Protein AF-A0AAD3B2G1-F1 (afdb_monomer)

Solvent-accessible surface area (backbone atoms only — not comparable to full-atom values): 12736 Å² total; per-residue (Å²): 131,88,80,56,64,64,29,34,49,41,49,63,70,27,61,87,63,62,48,67,81,74,79,68,80,91,75,66,93,63,94,72,82,88,79,72,100,64,92,68,72,66,76,80,44,75,48,76,91,76,75,77,80,65,98,52,90,84,76,70,77,97,60,83,79,78,81,65,86,36,50,49,64,56,32,49,61,75,43,56,94,46,94,77,82,91,82,73,63,91,89,68,47,62,64,57,51,52,49,48,48,43,40,52,44,26,56,53,52,69,68,58,52,76,86,55,49,80,77,78,49,63,45,57,45,61,43,69,34,59,35,67,73,66,82,87,48,72,66,55,46,46,47,53,45,37,41,76,26,72,39,83,73,55,69,68,60,50,52,50,50,72,71,51,71,82,64,47,42,72,41,79,41,80,33,46,80,90,48,45,90,42,71,66,55,52,49,50,54,51,48,49,50,64,77,46,60,94,96

pLDDT: mean 70.68, std 21.48, range [29.75, 96.69]

InterPro domains:
  IPR027417 P-loop containing nucleoside triphosphate hydrolase [G3DSA:3.40.50.300] (12-198)
  IPR027417 P-loop containing nucleoside triphosphate hydrolase [SSF52540] (82-180)

Secondary structure (DSSP, 8-state):
----HHHHHHHHT-HHHHGGGTS-----SS---PPPSS--GGGS------PPPPSSTT-------------HHHHHHHHTTS-------TTSSHHHHHHHHHHHHHHHHHT--HHHHTTS-PEEEEEEEEGGG-SS-HHHHHHHHHHHTT----HHHHHHHHH--SSEEEEEEEE-GGG--SHHHHHHHHHHHHHTTT-

Sequence (199 aa):
MIDWTPYLKSISDSEKYAQWETFYTLTDVEGKTRPSKTAPLLRDLWVQTIEKEPENPQERPERPEKTERFTVLEGLRNYAANHVLLKGRPGSGKSTALARLLLEESVGAQSLRPNQQNQAKIIQIPILIELRLYETSILDLILQFLKRHKLIIDSNTLESWLLENQNFSPLLLFDGINELPSYTARQNLKNFRQQYAEI

Foldseek 3Di:
DDDCLLLLVLLLPDPVLVCLLVPDDDDDPDPDDDDDPDDDQLVPFWDADDDPDPPDPPPDPPDPRPRDTDRPLRNCVVCLQADDDRDDDPPSCLVVSLSNNQNVLSVVLNPDDPVNLVPDDAREHEFEQELLPDDPASLVSRQVRSVSSVHHDDSVVVVCCLVPSPRHHYRYHYDPLVNHPDPVSVVRVVVVCVSSVSD

Nearest PDB structures (foldseek):
  4fd3-assembly3_C-2  TM=2.514E-01  e=6.099E+00  Saccharomyces cerevisiae S288C
  4fd3-assembly1_D  TM=2.338E-01  e=5.777E+00  Saccharomyces cerevisiae S288C
  6hiv-assembly1_DD  TM=1.598E-01  e=8.913E+00  Trypanosoma brucei brucei

Organism: NCBI:txid2517785

Mean predicted aligned error: 12.85 Å

Radius of gyration: 18.95 Å; Cα contacts (8 Å, |Δi|>4): 178; chains: 1; bounding box: 56×45×41 Å

Structure (mmCIF, N/CA/C/O backbone):
data_AF-A0AAD3B2G1-F1
#
_entry.id   AF-A0AAD3B2G1-F1
#
loop_
_atom_site.group_PDB
_atom_site.id
_atom_site.type_symbol
_atom_site.label_atom_id
_atom_site.label_alt_id
_atom_site.label_comp_id
_atom_site.label_asym_id
_atom_site.label_entity_id
_atom_site.label_seq_id
_atom_site.pdbx_PDB_ins_code
_atom_site.Cartn_x
_atom_site.Cartn_y
_atom_site.Cartn_z
_atom_site.occupancy
_atom_site.B_iso_or_equiv
_atom_site.auth_seq_id
_atom_site.auth_comp_id
_atom_site.auth_asym_id
_atom_site.auth_atom_id
_atom_site.pdbx_PDB_model_num
ATOM 1 N N . MET A 1 1 ? -19.613 0.519 8.074 1.00 67.56 1 MET A N 1
ATOM 2 C CA . MET A 1 1 ? -18.313 1.194 8.279 1.00 67.56 1 MET A CA 1
ATOM 3 C C . MET A 1 1 ? -17.264 0.109 8.468 1.00 67.56 1 MET A C 1
ATOM 5 O O . MET A 1 1 ? -17.539 -0.820 9.217 1.00 67.56 1 MET A O 1
ATOM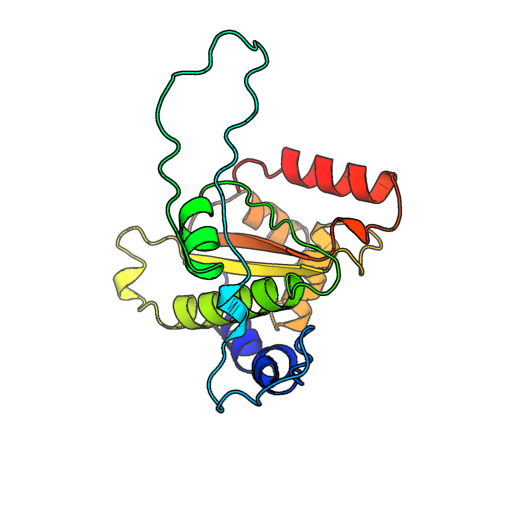 9 N N . ILE A 1 2 ? -16.148 0.165 7.736 1.00 77.81 2 ILE A N 1
ATOM 10 C CA . ILE A 1 2 ? -15.066 -0.829 7.829 1.00 77.81 2 ILE A CA 1
ATOM 11 C C . ILE A 1 2 ? -14.319 -0.623 9.154 1.00 77.81 2 ILE A C 1
ATOM 13 O O . ILE A 1 2 ? -13.950 0.507 9.472 1.00 77.81 2 ILE A O 1
ATOM 17 N N . ASP A 1 3 ? -14.107 -1.694 9.921 1.00 83.06 3 ASP A N 1
ATOM 18 C CA . ASP A 1 3 ? -13.237 -1.662 11.100 1.00 83.06 3 ASP A CA 1
ATOM 19 C C . ASP A 1 3 ? -11.781 -1.896 10.677 1.00 83.06 3 ASP A C 1
ATOM 21 O O . ASP A 1 3 ? -11.392 -2.997 10.286 1.00 83.06 3 ASP A O 1
ATOM 25 N N . TRP A 1 4 ? -10.973 -0.839 10.755 1.00 87.19 4 TRP A N 1
ATOM 26 C CA . TRP A 1 4 ? -9.552 -0.863 10.406 1.00 87.19 4 TRP A CA 1
ATOM 27 C C . TRP A 1 4 ? -8.657 -1.359 11.546 1.00 87.19 4 TRP A C 1
ATOM 29 O O . TRP A 1 4 ? -7.469 -1.593 11.335 1.00 87.19 4 TRP A O 1
ATOM 39 N N . THR A 1 5 ? -9.193 -1.553 12.752 1.00 88.38 5 THR A N 1
ATOM 40 C CA . THR A 1 5 ? -8.403 -1.940 13.928 1.00 88.38 5 THR A CA 1
ATOM 41 C C . THR A 1 5 ? -7.648 -3.259 13.723 1.00 88.38 5 THR A C 1
ATOM 43 O O . THR A 1 5 ? -6.439 -3.286 13.969 1.00 88.38 5 THR A O 1
ATOM 46 N N . PRO A 1 6 ? -8.276 -4.346 13.218 1.00 91.19 6 PRO A N 1
ATOM 47 C CA . PRO A 1 6 ? -7.571 -5.604 12.969 1.00 91.19 6 PRO A CA 1
ATOM 48 C C . PRO A 1 6 ? -6.475 -5.461 11.909 1.00 91.19 6 PRO A C 1
ATOM 50 O O . PRO A 1 6 ? -5.411 -6.069 12.039 1.00 91.19 6 PRO A O 1
ATOM 53 N N . TYR A 1 7 ? -6.733 -4.636 10.890 1.00 93.44 7 TYR A N 1
ATOM 54 C CA . TYR A 1 7 ? -5.800 -4.346 9.808 1.00 93.44 7 TYR A CA 1
ATOM 55 C C . TYR A 1 7 ? -4.545 -3.639 10.317 1.00 93.44 7 TYR A C 1
ATOM 57 O O . TYR A 1 7 ? -3.441 -4.175 10.193 1.00 93.44 7 TYR A O 1
ATOM 65 N N . LEU A 1 8 ? -4.723 -2.480 10.958 1.00 91.75 8 LEU A N 1
ATOM 66 C CA . LEU A 1 8 ? -3.629 -1.648 11.458 1.00 91.75 8 LEU A CA 1
ATOM 67 C C . LEU A 1 8 ? -2.796 -2.408 12.494 1.00 91.75 8 LEU A C 1
ATOM 69 O O . LEU A 1 8 ? -1.567 -2.407 12.426 1.00 91.75 8 LEU A O 1
ATOM 73 N N . LYS A 1 9 ? -3.463 -3.141 13.396 1.00 91.75 9 LYS A N 1
ATOM 74 C CA . LYS A 1 9 ? -2.788 -3.987 14.380 1.00 91.75 9 LYS A CA 1
ATOM 75 C C . LYS A 1 9 ? -1.939 -5.069 13.713 1.00 91.75 9 LYS A C 1
ATOM 77 O O . LYS A 1 9 ? -0.814 -5.307 14.134 1.00 91.75 9 LYS A O 1
ATOM 82 N N . SER A 1 10 ? -2.433 -5.702 12.647 1.00 94.12 10 SER A N 1
ATOM 83 C CA . SER A 1 10 ? -1.666 -6.741 11.948 1.00 94.12 10 SER A CA 1
ATOM 84 C C . SER A 1 10 ? -0.383 -6.217 11.295 1.00 94.12 10 SER A C 1
ATOM 86 O O . SER A 1 10 ? 0.576 -6.973 11.162 1.00 94.12 10 SER A O 1
ATOM 88 N N . ILE A 1 11 ? -0.357 -4.947 10.874 1.00 92.00 11 ILE A N 1
ATOM 89 C CA . ILE A 1 11 ? 0.851 -4.304 10.348 1.00 92.00 11 ILE A CA 1
ATOM 90 C C . ILE A 1 11 ? 1.843 -4.080 11.487 1.00 92.00 11 ILE A C 1
ATOM 92 O O . ILE A 1 11 ? 3.014 -4.424 11.343 1.00 92.00 11 ILE A O 1
ATOM 96 N N . SER A 1 12 ? 1.371 -3.552 12.619 1.00 86.88 12 SER A N 1
ATOM 97 C CA . SER A 1 12 ? 2.201 -3.312 13.803 1.00 86.88 12 SER A CA 1
ATOM 98 C C . SER A 1 12 ? 2.788 -4.591 14.400 1.00 86.88 12 SER A C 1
ATOM 100 O O . SER A 1 12 ? 3.945 -4.593 14.807 1.00 86.88 12 SER A O 1
ATOM 102 N N . ASP A 1 13 ? 2.021 -5.681 14.400 1.00 88.00 13 ASP A N 1
ATOM 103 C CA . ASP A 1 13 ? 2.434 -6.983 14.935 1.00 88.00 13 ASP A CA 1
ATOM 104 C C . ASP A 1 13 ? 3.308 -7.789 13.946 1.00 88.00 13 ASP A C 1
ATOM 106 O O . ASP A 1 13 ? 3.807 -8.863 14.282 1.00 88.00 13 ASP A O 1
ATOM 110 N N . SER A 1 14 ? 3.477 -7.323 12.704 1.00 86.31 14 SER A N 1
ATOM 111 C CA . SER A 1 14 ? 4.186 -8.063 11.656 1.00 86.31 14 SER A CA 1
ATOM 112 C C . SER A 1 14 ? 5.702 -8.015 11.845 1.00 86.31 14 SER A C 1
ATOM 114 O O . SER A 1 14 ? 6.333 -6.963 11.715 1.00 86.31 14 SER A O 1
ATOM 116 N N . GLU A 1 15 ? 6.323 -9.184 12.026 1.00 78.25 15 GLU A N 1
ATOM 117 C CA . GLU A 1 15 ? 7.784 -9.319 12.114 1.00 78.25 15 GLU A CA 1
ATOM 118 C C . GLU A 1 15 ? 8.515 -8.764 10.880 1.00 78.25 15 GLU A C 1
ATOM 120 O O . GLU A 1 15 ? 9.591 -8.183 11.026 1.00 78.25 15 GLU A O 1
ATOM 125 N N . LYS A 1 16 ? 7.902 -8.850 9.682 1.00 80.31 16 LYS A N 1
ATOM 126 C CA . LYS A 1 16 ? 8.437 -8.266 8.431 1.00 80.31 16 LYS A CA 1
ATOM 127 C C . LYS A 1 16 ? 8.749 -6.779 8.605 1.00 80.31 16 LYS A C 1
ATOM 129 O O . LYS A 1 16 ? 9.733 -6.292 8.055 1.00 80.31 16 LYS A O 1
ATOM 134 N N . TYR A 1 17 ? 7.900 -6.068 9.344 1.00 78.19 17 TYR A N 1
ATOM 135 C CA . TYR A 1 17 ? 8.029 -4.633 9.569 1.00 78.19 17 TYR A CA 1
ATOM 136 C C . TYR A 1 17 ? 8.677 -4.296 10.904 1.00 78.19 17 TYR A C 1
ATOM 138 O O . TYR A 1 17 ? 9.148 -3.178 11.030 1.00 78.19 17 TYR A O 1
ATOM 146 N N . ALA A 1 18 ? 8.748 -5.233 11.858 1.00 63.53 18 ALA A N 1
ATOM 147 C CA . ALA A 1 18 ? 9.407 -5.059 13.154 1.00 63.53 18 ALA A CA 1
ATOM 148 C C . ALA A 1 18 ? 10.929 -5.317 13.113 1.00 63.53 18 ALA A C 1
ATOM 150 O O . ALA A 1 18 ? 11.677 -4.668 13.837 1.00 63.53 18 ALA A O 1
ATOM 151 N N . GLN A 1 19 ? 11.419 -6.197 12.230 1.00 56.53 19 GLN A N 1
ATOM 152 C CA . GLN A 1 19 ? 12.850 -6.541 12.101 1.00 56.53 19 GLN A CA 1
ATOM 153 C C . GLN A 1 19 ? 13.678 -5.531 11.283 1.00 56.53 19 GLN A C 1
ATOM 155 O O . GLN A 1 19 ? 14.816 -5.798 10.902 1.00 56.53 19 GLN A O 1
ATOM 160 N N . TRP A 1 20 ? 13.149 -4.339 11.008 1.00 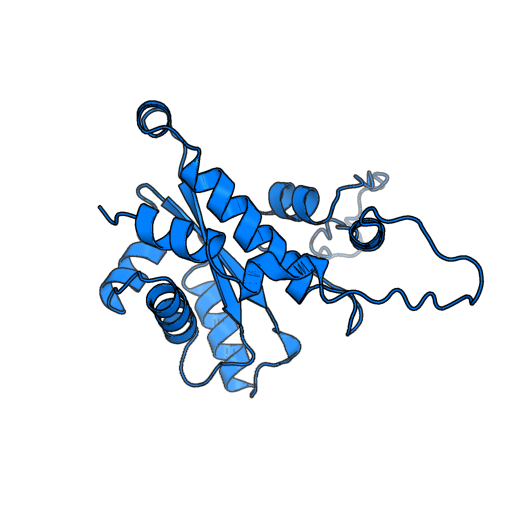55.22 20 TRP A N 1
ATOM 161 C CA . TRP A 1 20 ? 13.870 -3.292 10.273 1.00 55.22 20 TRP A CA 1
ATOM 162 C C . TRP A 1 20 ? 15.198 -2.886 10.941 1.00 55.22 20 TRP A C 1
ATOM 164 O O . TRP A 1 20 ? 16.126 -2.480 10.243 1.00 55.22 20 TRP A O 1
ATOM 174 N N . GLU A 1 21 ? 15.324 -3.046 12.264 1.00 46.66 21 GLU A N 1
ATOM 175 C CA . GLU A 1 21 ? 16.572 -2.815 13.009 1.00 46.66 21 GLU A CA 1
ATOM 176 C C . GLU A 1 21 ? 17.663 -3.863 12.714 1.00 46.66 21 GLU A C 1
ATOM 178 O O . GLU A 1 21 ? 18.848 -3.590 12.899 1.00 46.66 21 GLU A O 1
ATOM 183 N N . THR A 1 22 ? 17.295 -5.063 12.246 1.00 43.84 22 THR A N 1
ATOM 184 C CA . THR A 1 22 ? 18.198 -6.223 12.121 1.00 43.84 22 THR A CA 1
ATOM 185 C C . THR A 1 22 ? 18.881 -6.337 10.752 1.00 43.84 22 THR A C 1
ATOM 187 O O . THR A 1 22 ? 19.889 -7.029 10.631 1.00 43.84 22 THR A O 1
ATOM 190 N N . PHE A 1 23 ? 18.395 -5.632 9.725 1.00 40.50 23 PHE A N 1
ATOM 191 C CA . PHE A 1 23 ? 18.910 -5.717 8.347 1.00 40.50 23 PHE A CA 1
ATOM 192 C C . PHE A 1 23 ? 20.083 -4.770 8.030 1.00 40.50 23 PHE A C 1
ATOM 194 O O . PHE A 1 23 ? 20.405 -4.579 6.857 1.00 40.50 23 PHE A O 1
ATOM 201 N N . TYR A 1 24 ? 20.745 -4.174 9.033 1.00 42.81 24 TYR A N 1
ATOM 202 C CA . TYR A 1 24 ? 21.810 -3.198 8.784 1.00 42.81 24 TYR A CA 1
ATOM 203 C C . TYR A 1 24 ? 23.179 -3.565 9.366 1.00 42.81 24 TYR A C 1
ATOM 205 O O . TYR A 1 24 ? 23.475 -3.329 10.537 1.00 42.81 24 TYR A O 1
ATOM 213 N N . THR A 1 25 ? 24.069 -4.042 8.497 1.00 33.59 25 THR A N 1
ATOM 214 C CA . THR A 1 25 ? 25.519 -3.903 8.671 1.00 33.59 25 THR A CA 1
ATOM 215 C C . THR A 1 25 ? 25.990 -2.657 7.928 1.00 33.59 25 THR A C 1
ATOM 217 O O . THR A 1 25 ? 25.931 -2.600 6.703 1.00 33.59 25 THR A O 1
ATOM 220 N N . LEU A 1 26 ? 26.469 -1.673 8.692 1.00 34.34 26 LEU A N 1
ATOM 221 C CA . LEU A 1 26 ? 27.204 -0.500 8.218 1.00 34.34 26 LEU A CA 1
ATOM 222 C C . LEU A 1 26 ? 28.368 -0.922 7.308 1.00 34.34 26 LEU A C 1
ATOM 224 O O . LEU A 1 26 ? 29.371 -1.437 7.799 1.00 34.34 26 LEU A O 1
ATOM 228 N N . THR A 1 27 ? 28.281 -0.649 6.011 1.00 30.20 27 THR A N 1
ATOM 229 C CA . THR A 1 27 ? 29.471 -0.502 5.163 1.00 30.20 27 THR A CA 1
ATOM 230 C C . THR A 1 27 ? 29.544 0.943 4.715 1.00 30.20 27 THR A C 1
ATOM 232 O O . THR A 1 27 ? 28.870 1.347 3.771 1.00 30.20 27 THR A O 1
ATOM 235 N N . ASP A 1 28 ? 30.325 1.714 5.465 1.00 29.75 28 ASP A N 1
ATOM 236 C CA . ASP A 1 28 ? 30.777 3.038 5.063 1.00 29.75 28 ASP A CA 1
ATOM 237 C C . ASP A 1 28 ? 31.731 2.903 3.862 1.00 29.75 28 ASP A C 1
ATOM 239 O O . ASP A 1 28 ? 32.508 1.944 3.791 1.00 29.75 28 ASP A O 1
ATOM 243 N N . VAL A 1 29 ? 31.653 3.830 2.904 1.00 39.81 29 VAL A N 1
ATOM 244 C CA . VAL A 1 29 ? 32.498 3.828 1.691 1.00 39.81 29 VAL A CA 1
ATOM 245 C C . VAL A 1 29 ? 33.873 4.442 1.969 1.00 39.81 29 VAL A C 1
ATOM 247 O O . VAL A 1 29 ? 34.791 4.295 1.167 1.00 39.81 29 VAL A O 1
ATOM 250 N N . GLU A 1 30 ? 34.070 5.041 3.140 1.00 36.25 30 GLU A N 1
ATOM 251 C CA . GLU A 1 30 ? 35.395 5.342 3.661 1.00 36.25 30 GLU A CA 1
ATOM 252 C C . GLU A 1 30 ? 35.643 4.481 4.891 1.00 36.25 30 GLU A C 1
ATOM 254 O O . GLU A 1 30 ? 35.083 4.683 5.965 1.00 36.25 30 GLU A O 1
ATOM 259 N N . GLY A 1 31 ? 36.488 3.464 4.728 1.00 35.28 31 GLY A N 1
ATOM 260 C CA . GLY A 1 31 ? 36.915 2.618 5.827 1.00 35.28 31 GLY A CA 1
ATOM 261 C C . GLY A 1 31 ? 37.649 3.436 6.884 1.00 35.28 31 GLY A C 1
ATOM 262 O O . GLY A 1 31 ? 38.869 3.550 6.813 1.00 35.28 31 GLY A O 1
ATOM 263 N N . LYS A 1 32 ? 36.921 3.979 7.865 1.00 36.28 32 LYS A N 1
ATOM 264 C CA . LYS A 1 32 ? 37.406 4.340 9.199 1.00 36.28 32 LYS A CA 1
ATOM 265 C C . LYS A 1 32 ? 36.236 4.655 10.136 1.00 36.28 32 LYS A C 1
ATOM 267 O O . LYS A 1 32 ? 35.401 5.507 9.880 1.00 36.28 32 LYS A O 1
ATOM 272 N N . THR A 1 33 ? 36.296 3.987 11.288 1.00 35.78 33 THR A N 1
ATOM 273 C CA . THR A 1 33 ? 35.504 4.152 12.520 1.00 35.78 33 THR A CA 1
ATOM 274 C C . THR A 1 33 ? 34.060 3.635 12.548 1.00 35.78 33 THR A C 1
ATOM 276 O O . THR A 1 33 ? 33.151 4.144 11.912 1.00 35.78 33 THR A O 1
ATOM 279 N N . ARG A 1 34 ? 33.865 2.614 13.399 1.00 36.66 34 ARG A N 1
ATOM 280 C CA . ARG A 1 34 ? 32.574 2.044 13.809 1.00 36.66 34 ARG A CA 1
ATOM 281 C C . ARG A 1 34 ? 31.729 3.105 14.535 1.00 36.66 34 ARG A C 1
ATOM 283 O O . ARG A 1 34 ? 32.183 3.581 15.577 1.00 36.66 34 ARG A O 1
ATOM 290 N N . PRO A 1 35 ? 30.506 3.422 14.081 1.00 35.66 35 PRO A N 1
ATOM 291 C CA . PRO A 1 35 ? 29.587 4.232 14.862 1.00 35.66 35 PRO A CA 1
ATOM 292 C C . PRO A 1 35 ? 28.791 3.399 15.880 1.00 35.66 35 PRO A C 1
ATOM 294 O O . PRO A 1 35 ? 28.528 2.208 15.707 1.00 35.66 35 PRO A O 1
ATOM 297 N N . SER A 1 36 ? 28.451 4.079 16.974 1.00 35.78 36 SER A N 1
ATOM 298 C CA . SER A 1 36 ? 27.642 3.638 18.113 1.00 35.78 36 SER A CA 1
ATOM 299 C C . SER A 1 36 ? 26.259 3.104 17.707 1.00 35.78 36 SER A C 1
ATOM 301 O O . SER A 1 36 ? 25.681 3.527 16.707 1.00 35.78 36 SER A O 1
ATOM 303 N N . LYS A 1 37 ? 25.715 2.198 18.533 1.00 39.38 37 LYS A N 1
ATOM 304 C CA . LYS A 1 37 ? 24.356 1.641 18.462 1.00 39.38 37 LYS A CA 1
ATOM 305 C C . LYS A 1 37 ? 23.302 2.738 18.663 1.00 39.38 37 LYS A C 1
ATOM 307 O O . LYS A 1 37 ? 22.787 2.911 19.763 1.00 39.38 37 LYS A O 1
ATOM 312 N N . THR A 1 38 ? 23.000 3.510 17.629 1.00 37.31 38 THR A N 1
ATOM 313 C CA . THR A 1 38 ? 21.775 4.320 17.525 1.00 37.31 38 THR A CA 1
ATOM 314 C C . THR A 1 38 ? 21.644 4.814 16.083 1.00 37.31 38 THR A C 1
ATOM 316 O O . THR A 1 38 ? 22.560 5.427 15.546 1.00 37.31 38 THR A O 1
ATOM 319 N N . ALA A 1 39 ? 20.529 4.464 15.441 1.00 43.72 39 ALA A N 1
ATOM 320 C CA . ALA A 1 39 ? 20.262 4.546 14.002 1.00 43.72 39 ALA A CA 1
ATOM 321 C C . ALA A 1 39 ? 20.727 5.850 13.300 1.00 43.72 39 ALA A C 1
ATOM 323 O O . ALA A 1 39 ? 20.131 6.903 13.539 1.00 43.72 39 ALA A O 1
ATOM 324 N N . PRO A 1 40 ? 21.713 5.799 12.372 1.00 37.50 40 PRO A N 1
ATOM 325 C CA . PRO A 1 40 ? 22.154 6.995 11.641 1.00 37.50 40 PRO A CA 1
ATOM 326 C C . PRO A 1 40 ? 21.598 7.176 10.213 1.00 37.50 40 PRO A C 1
ATOM 328 O O . PRO A 1 40 ? 21.854 8.215 9.623 1.00 37.50 40 PRO A O 1
ATOM 331 N N . LEU A 1 41 ? 20.850 6.240 9.616 1.00 41.25 41 LEU A N 1
ATOM 332 C CA . LEU A 1 41 ? 20.703 6.21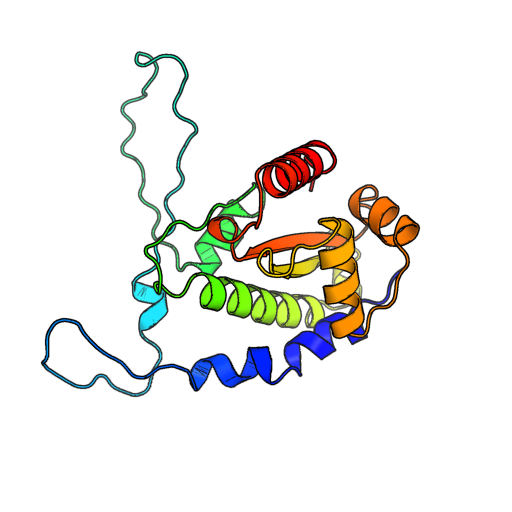2 8.137 1.00 41.25 41 LEU A CA 1
ATOM 333 C C . LEU A 1 41 ? 19.555 6.991 7.519 1.00 41.25 41 LEU A C 1
ATOM 335 O O . LEU A 1 41 ? 19.539 7.199 6.310 1.00 41.25 41 LEU A O 1
ATOM 339 N N . LEU A 1 42 ? 18.595 7.451 8.315 1.00 40.12 42 LEU A N 1
ATOM 340 C CA . LEU A 1 42 ? 17.637 8.430 7.799 1.00 40.12 42 LEU A CA 1
ATOM 341 C C . LEU A 1 42 ? 18.277 9.816 7.616 1.00 40.12 42 LEU A C 1
ATOM 343 O O . LEU A 1 42 ? 17.597 10.720 7.146 1.00 40.12 42 LEU A O 1
ATOM 347 N N . ARG A 1 43 ? 19.565 9.989 7.962 1.00 36.97 43 ARG A N 1
ATOM 348 C CA . ARG A 1 43 ? 20.311 11.234 7.731 1.00 36.97 43 ARG A CA 1
ATOM 349 C C . ARG A 1 43 ? 20.692 11.466 6.264 1.00 36.97 43 ARG A C 1
ATOM 351 O O . ARG A 1 43 ? 21.021 12.598 5.937 1.00 36.97 43 ARG A O 1
ATOM 358 N N . ASP A 1 44 ? 20.607 10.458 5.392 1.00 37.75 44 ASP A N 1
ATOM 359 C CA . ASP A 1 44 ? 21.080 10.574 3.997 1.00 37.75 44 ASP A CA 1
ATOM 360 C C . ASP A 1 44 ? 19.957 10.689 2.956 1.00 37.75 44 ASP A C 1
ATOM 362 O O . ASP A 1 44 ? 20.213 10.821 1.757 1.00 37.75 44 ASP A O 1
ATOM 366 N N . LEU A 1 45 ? 18.699 10.635 3.389 1.00 40.88 45 LEU A N 1
ATOM 367 C CA . LEU A 1 45 ? 17.545 10.754 2.510 1.00 40.88 45 LEU A CA 1
ATOM 368 C C . LEU A 1 45 ? 16.880 12.113 2.752 1.00 40.88 45 LEU A C 1
ATOM 370 O O . LEU A 1 45 ? 16.260 12.349 3.788 1.00 40.88 45 LEU A O 1
ATOM 374 N N . TRP A 1 46 ? 17.020 13.001 1.772 1.00 43.12 46 TRP A N 1
ATOM 375 C CA . TRP A 1 46 ? 16.495 14.363 1.805 1.00 43.12 46 TRP A CA 1
ATOM 376 C C . TRP A 1 46 ? 15.316 14.486 0.843 1.00 43.12 46 TRP A C 1
ATOM 378 O O . TRP A 1 46 ? 15.345 13.933 -0.258 1.00 43.12 46 TRP A O 1
ATOM 388 N N . VAL A 1 47 ? 14.279 15.210 1.255 1.00 39.75 47 VAL A N 1
ATOM 389 C CA . VAL A 1 47 ? 13.140 15.543 0.395 1.00 39.75 47 VAL A CA 1
ATOM 390 C C . VAL A 1 47 ? 13.327 16.974 -0.098 1.00 39.75 47 VAL A C 1
ATOM 392 O O . VAL A 1 47 ? 13.495 17.881 0.709 1.00 39.75 47 VAL A O 1
ATOM 395 N N . GLN A 1 48 ? 13.322 17.164 -1.417 1.00 39.84 48 GLN A N 1
ATOM 396 C CA . GLN A 1 48 ? 13.307 18.478 -2.060 1.00 39.84 48 GLN A CA 1
ATOM 397 C C . GLN A 1 48 ? 11.989 18.605 -2.824 1.00 39.84 48 GLN A C 1
ATOM 399 O O . GLN A 1 48 ? 11.662 17.729 -3.630 1.00 39.84 48 GLN A O 1
ATOM 404 N N . THR A 1 49 ? 11.230 19.673 -2.578 1.00 38.25 49 THR A N 1
ATOM 405 C CA . THR A 1 49 ? 10.080 20.020 -3.418 1.00 38.25 49 THR A CA 1
ATOM 406 C C . THR A 1 49 ? 10.596 20.330 -4.813 1.00 38.25 49 THR A C 1
ATOM 408 O O . THR A 1 49 ? 11.405 21.237 -4.980 1.00 38.25 49 THR A O 1
ATOM 411 N N . ILE A 1 50 ? 10.145 19.584 -5.814 1.00 43.06 50 ILE A N 1
ATOM 412 C CA . ILE A 1 50 ? 10.366 19.954 -7.210 1.00 43.06 50 ILE A CA 1
ATOM 413 C C . ILE A 1 50 ? 9.061 20.598 -7.663 1.00 43.06 50 ILE A C 1
ATOM 415 O O . ILE A 1 50 ? 8.061 19.902 -7.844 1.00 43.06 50 ILE A O 1
ATOM 419 N N . GLU A 1 51 ? 9.048 21.924 -7.797 1.00 39.62 51 GLU A N 1
ATOM 420 C CA . GLU A 1 51 ? 7.988 22.589 -8.555 1.00 39.62 51 GLU A CA 1
ATOM 421 C C . GLU A 1 51 ? 8.037 22.045 -9.990 1.00 39.62 51 GLU A C 1
ATOM 423 O O . GLU A 1 51 ? 9.121 21.829 -10.538 1.00 39.62 51 GLU A O 1
ATOM 428 N N . LYS A 1 52 ? 6.875 21.742 -10.589 1.00 39.50 52 LYS A N 1
ATOM 429 C CA . LYS A 1 52 ? 6.819 21.339 -12.004 1.00 39.50 52 LYS A CA 1
ATOM 430 C C . LYS A 1 52 ? 7.593 22.379 -12.813 1.00 39.50 52 LYS A C 1
ATOM 432 O O . LYS A 1 52 ? 7.318 23.565 -12.655 1.00 39.50 52 LYS A O 1
ATOM 437 N N . GLU A 1 53 ? 8.537 21.944 -13.652 1.00 42.41 53 GLU A N 1
ATOM 438 C CA . GLU A 1 53 ? 9.222 22.870 -14.555 1.00 42.41 53 GLU A CA 1
ATOM 439 C C . GLU A 1 53 ? 8.157 23.639 -15.352 1.00 42.41 53 GLU A C 1
ATOM 441 O O . GLU A 1 53 ? 7.315 22.998 -15.992 1.00 42.41 53 GLU A O 1
ATOM 446 N N . PRO A 1 54 ? 8.130 24.982 -15.276 1.00 39.62 54 PRO A N 1
ATOM 447 C CA . PRO A 1 54 ? 7.201 25.758 -16.075 1.00 39.62 54 PRO A CA 1
ATOM 448 C C . PRO A 1 54 ? 7.515 25.516 -17.554 1.00 39.62 54 PRO A C 1
ATOM 450 O O . PRO A 1 54 ? 8.678 25.508 -17.958 1.00 39.62 54 PRO A O 1
ATOM 453 N N . GLU A 1 55 ? 6.475 25.332 -18.370 1.00 46.84 55 GLU A N 1
ATOM 454 C CA . GLU A 1 55 ? 6.602 25.102 -19.819 1.00 46.84 55 GLU A CA 1
ATOM 455 C C . GLU A 1 55 ? 7.291 26.274 -20.547 1.00 46.84 55 GLU A C 1
ATOM 457 O O . GLU A 1 55 ? 7.754 26.113 -21.675 1.00 46.84 55 GLU A O 1
ATOM 462 N N . ASN A 1 56 ? 7.423 27.433 -19.887 1.00 44.03 56 ASN A N 1
ATOM 463 C CA . ASN A 1 56 ? 8.134 28.605 -20.378 1.00 44.03 56 ASN A CA 1
ATOM 464 C C . ASN A 1 56 ? 9.370 28.939 -19.510 1.00 44.03 56 ASN A C 1
ATOM 466 O O . ASN A 1 56 ? 9.222 29.308 -18.343 1.00 44.03 56 ASN A O 1
ATOM 470 N N . PRO A 1 57 ? 10.596 28.925 -20.076 1.00 51.19 57 PRO A N 1
ATOM 471 C CA . PRO A 1 57 ? 11.838 29.239 -19.355 1.00 51.19 57 PRO A CA 1
ATOM 472 C C . PRO A 1 57 ? 11.944 30.667 -18.789 1.00 51.19 57 PRO A C 1
ATOM 474 O O . PRO A 1 57 ? 12.875 30.951 -18.039 1.00 51.19 57 PRO A O 1
ATOM 477 N N . GLN A 1 58 ? 11.039 31.575 -19.167 1.00 52.16 58 GLN A N 1
ATOM 478 C CA . GLN A 1 58 ? 11.088 32.998 -18.807 1.00 52.16 58 GLN A CA 1
ATOM 479 C C . GLN A 1 58 ? 10.298 33.362 -17.537 1.00 52.16 58 GLN A C 1
ATOM 481 O O . GLN A 1 58 ? 10.432 34.482 -17.055 1.00 52.16 58 GLN A O 1
ATOM 486 N N . GLU A 1 59 ? 9.536 32.434 -16.948 1.00 46.66 59 GLU A N 1
ATOM 487 C CA . GLU A 1 59 ? 8.763 32.663 -15.713 1.00 46.66 59 GLU A CA 1
ATOM 488 C C . GLU A 1 59 ? 9.423 32.034 -14.472 1.00 46.66 59 GLU A C 1
ATOM 490 O O . GLU A 1 59 ? 8.748 31.445 -13.635 1.00 46.66 59 GLU A O 1
ATOM 495 N N . ARG A 1 60 ? 10.751 32.123 -14.318 1.00 46.47 60 ARG A N 1
ATOM 496 C CA . ARG A 1 60 ? 11.395 31.793 -13.033 1.00 46.47 60 ARG A CA 1
ATOM 497 C C . ARG A 1 60 ? 11.407 33.039 -12.143 1.00 46.47 60 ARG A C 1
ATOM 499 O O . ARG A 1 60 ? 12.156 33.965 -12.449 1.00 46.47 60 ARG A O 1
ATOM 506 N N . PRO A 1 61 ? 10.645 33.101 -11.035 1.00 42.97 61 PRO A N 1
ATOM 507 C CA . PRO A 1 61 ? 10.885 34.121 -10.030 1.00 42.97 61 PRO A CA 1
ATOM 508 C C . PRO A 1 61 ? 12.239 33.838 -9.371 1.00 42.97 61 PRO A C 1
ATOM 510 O O . PRO A 1 61 ? 12.482 32.728 -8.900 1.00 42.97 61 PRO A O 1
ATOM 513 N N . GLU A 1 62 ? 13.104 34.847 -9.286 1.00 42.22 62 GLU A N 1
ATOM 514 C CA . GLU A 1 62 ? 14.291 34.847 -8.424 1.00 42.22 62 GLU A CA 1
ATOM 515 C C . GLU A 1 62 ? 13.852 34.864 -6.950 1.00 42.22 62 GLU A C 1
ATOM 517 O O . GLU A 1 62 ? 13.906 35.881 -6.259 1.00 42.22 62 GLU A O 1
ATOM 522 N N . ARG A 1 63 ? 13.340 33.743 -6.445 1.00 40.72 63 ARG A N 1
ATOM 523 C CA . ARG A 1 63 ? 13.206 33.521 -5.006 1.00 40.72 63 ARG A CA 1
ATOM 524 C C . ARG A 1 63 ? 14.223 32.459 -4.619 1.00 40.72 63 ARG A C 1
ATOM 526 O O . ARG A 1 63 ? 14.247 31.410 -5.257 1.00 40.72 63 ARG A O 1
ATOM 533 N N . PRO A 1 64 ? 15.069 32.702 -3.603 1.00 38.81 64 PRO A N 1
ATOM 534 C CA . PRO A 1 64 ? 15.934 31.656 -3.090 1.00 38.81 64 PRO A CA 1
ATOM 535 C C . PRO A 1 64 ? 15.043 30.496 -2.646 1.00 38.81 64 PRO A C 1
ATOM 537 O O . PRO A 1 64 ? 14.199 30.671 -1.764 1.00 38.81 64 PRO A O 1
ATOM 540 N N . GLU A 1 65 ? 15.198 29.341 -3.298 1.00 42.69 65 GLU A N 1
ATOM 541 C CA . GLU A 1 65 ? 14.564 28.090 -2.895 1.00 42.69 65 GLU A CA 1
ATOM 542 C C . GLU A 1 65 ? 14.893 27.870 -1.419 1.00 42.69 65 GLU A C 1
ATOM 544 O O . GLU A 1 65 ? 16.033 27.586 -1.043 1.00 42.69 65 GLU A O 1
ATOM 549 N N . LYS A 1 66 ? 13.905 28.077 -0.548 1.00 37.72 66 LYS A N 1
ATOM 550 C CA . LYS A 1 66 ? 14.063 27.850 0.883 1.00 37.72 66 LYS A CA 1
ATOM 551 C C . LYS A 1 66 ? 14.148 26.336 1.047 1.00 37.72 66 LYS A C 1
ATOM 553 O O . LYS A 1 66 ? 13.133 25.651 1.040 1.00 37.72 66 LYS A O 1
ATOM 558 N N . THR A 1 67 ? 15.366 25.801 1.081 1.00 36.97 67 THR A N 1
ATOM 559 C CA . THR A 1 67 ? 15.596 24.362 1.219 1.00 36.97 67 THR A CA 1
ATOM 560 C C . THR A 1 67 ? 15.206 23.947 2.634 1.00 36.97 67 THR A C 1
ATOM 562 O O . THR A 1 67 ? 16.016 23.987 3.562 1.00 36.97 67 THR A O 1
ATOM 565 N N . GLU A 1 68 ? 13.935 23.617 2.831 1.00 39.19 68 GLU A N 1
ATOM 566 C CA . GLU A 1 68 ? 13.451 23.085 4.096 1.00 39.19 68 GLU A CA 1
ATOM 567 C C . GLU A 1 68 ? 13.990 21.661 4.265 1.00 39.19 68 GLU A C 1
ATOM 569 O O . GLU A 1 68 ? 13.844 20.797 3.402 1.00 39.19 68 GLU A O 1
ATOM 574 N N . ARG A 1 69 ? 14.722 21.442 5.360 1.00 40.25 69 ARG A N 1
ATOM 575 C CA . ARG A 1 69 ? 15.376 20.167 5.659 1.00 40.25 69 ARG A CA 1
ATOM 576 C C . ARG A 1 69 ? 14.438 19.336 6.517 1.00 40.25 69 ARG A C 1
ATOM 578 O O . ARG A 1 69 ? 14.239 19.663 7.683 1.00 40.25 69 ARG A O 1
ATOM 585 N N . PHE A 1 70 ? 13.915 18.256 5.954 1.00 42.28 70 PHE A N 1
ATOM 586 C CA . PHE A 1 70 ? 13.055 17.316 6.666 1.00 42.28 70 PHE A CA 1
ATOM 587 C C . PHE A 1 70 ? 13.726 15.954 6.803 1.00 42.28 70 PHE A C 1
ATOM 589 O O . PHE A 1 70 ? 14.476 15.535 5.918 1.00 42.28 70 PHE A O 1
ATOM 596 N N . THR A 1 71 ? 13.406 15.222 7.873 1.00 53.06 71 THR A N 1
ATOM 597 C CA . THR A 1 71 ? 13.555 13.761 7.834 1.00 53.06 71 THR A CA 1
ATOM 598 C C . THR A 1 71 ? 12.667 13.207 6.713 1.00 53.06 71 THR A C 1
ATOM 600 O O . THR A 1 71 ? 11.638 13.801 6.405 1.00 53.06 71 THR A O 1
ATOM 603 N N . VAL A 1 72 ? 13.012 12.075 6.087 1.00 57.62 72 VAL A N 1
ATOM 604 C CA . VAL A 1 72 ? 12.197 11.484 4.993 1.00 57.62 72 VAL A CA 1
ATOM 605 C C . VAL A 1 72 ? 10.721 11.406 5.340 1.00 57.62 72 VAL A C 1
ATOM 607 O O . VAL A 1 72 ? 9.877 11.654 4.494 1.00 57.62 72 VAL A O 1
ATOM 610 N N . LEU A 1 73 ? 10.423 11.067 6.589 1.00 60.78 73 LEU A N 1
ATOM 611 C CA . LEU A 1 73 ? 9.069 10.880 7.083 1.00 60.78 73 LEU A CA 1
ATOM 612 C C . LEU A 1 73 ? 8.349 12.213 7.274 1.00 60.78 73 LEU A C 1
ATOM 614 O O . LEU A 1 73 ? 7.199 12.330 6.874 1.00 60.78 73 LEU A O 1
ATOM 618 N N . GLU A 1 74 ? 9.021 13.232 7.814 1.00 59.25 74 GLU A N 1
ATOM 619 C CA . GLU A 1 74 ? 8.468 14.591 7.862 1.00 59.25 74 GLU A CA 1
ATOM 620 C C . GLU A 1 74 ? 8.275 15.167 6.461 1.00 59.25 74 GLU A C 1
ATOM 622 O O . GLU A 1 74 ? 7.242 15.765 6.194 1.00 59.25 74 GLU A O 1
ATOM 627 N N . GLY A 1 75 ? 9.214 14.932 5.543 1.00 62.22 75 GLY A N 1
ATOM 628 C CA . GLY A 1 75 ? 9.082 15.344 4.152 1.00 62.22 75 GLY A CA 1
ATOM 629 C C . GLY A 1 75 ? 7.904 14.635 3.487 1.00 62.22 75 GLY A C 1
ATOM 630 O O . GLY A 1 75 ? 7.035 15.285 2.922 1.00 62.22 75 GLY A O 1
ATOM 631 N N . LEU A 1 76 ? 7.804 13.311 3.623 1.00 65.19 76 LEU A N 1
ATOM 632 C CA . LEU A 1 76 ? 6.666 12.542 3.116 1.00 65.19 76 LEU A CA 1
ATOM 633 C C . LEU A 1 76 ? 5.342 13.058 3.685 1.00 65.19 76 LEU A C 1
ATOM 635 O O . LEU A 1 76 ? 4.428 13.284 2.906 1.00 65.19 76 LEU A O 1
ATOM 639 N N . ARG A 1 77 ? 5.253 13.322 4.995 1.00 64.56 77 ARG A N 1
ATOM 640 C CA . ARG A 1 77 ? 4.046 13.866 5.643 1.00 64.56 77 ARG A CA 1
ATOM 641 C C . ARG A 1 77 ? 3.698 15.275 5.162 1.00 64.56 77 ARG A C 1
ATOM 643 O O . ARG A 1 77 ? 2.534 15.545 4.888 1.00 64.56 77 ARG A O 1
ATOM 650 N N . ASN A 1 78 ? 4.686 16.155 5.017 1.00 61.16 78 ASN A N 1
ATOM 651 C CA . ASN A 1 78 ? 4.472 17.545 4.606 1.00 61.16 78 ASN A CA 1
ATOM 652 C C . ASN A 1 78 ? 4.058 17.675 3.135 1.00 61.16 78 ASN A C 1
ATOM 654 O O . ASN A 1 78 ? 3.349 18.616 2.785 1.00 61.16 78 ASN A O 1
ATOM 658 N N . TYR A 1 79 ? 4.450 16.721 2.283 1.00 61.38 79 TYR A N 1
ATOM 659 C CA . TYR A 1 79 ? 4.049 16.689 0.874 1.00 61.38 79 TYR A CA 1
ATOM 660 C C . TYR A 1 79 ? 2.950 15.660 0.565 1.00 61.38 79 TYR A C 1
ATOM 662 O O . TYR A 1 79 ? 2.516 15.614 -0.581 1.00 61.38 79 TYR A O 1
ATOM 670 N N . ALA A 1 80 ? 2.461 14.888 1.548 1.00 56.03 80 ALA A N 1
ATOM 671 C CA . ALA A 1 80 ? 1.462 13.821 1.365 1.00 56.03 80 ALA A CA 1
ATOM 672 C C . ALA A 1 80 ? 0.094 14.307 0.868 1.00 56.03 80 ALA A C 1
ATOM 674 O O . ALA A 1 80 ? -0.667 13.509 0.339 1.00 56.03 80 ALA A O 1
ATOM 675 N N . ALA A 1 81 ? -0.217 15.603 0.996 1.00 54.84 81 ALA A N 1
ATOM 676 C CA 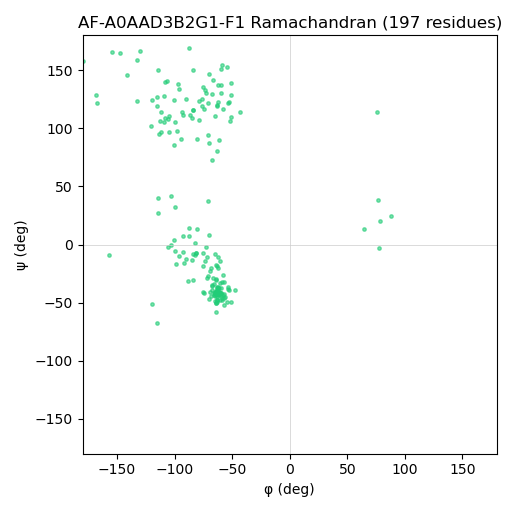. ALA A 1 81 ? -1.387 16.201 0.342 1.00 54.84 81 ALA A CA 1
ATOM 677 C C . ALA A 1 81 ? -1.279 16.191 -1.201 1.00 54.84 81 ALA A C 1
ATOM 679 O O . ALA A 1 81 ? -2.224 16.556 -1.889 1.00 54.84 81 ALA A O 1
ATOM 680 N N . ASN A 1 82 ? -0.115 15.810 -1.738 1.00 62.22 82 ASN A N 1
ATOM 681 C CA . ASN A 1 82 ? 0.173 15.615 -3.149 1.00 62.22 82 ASN A CA 1
ATOM 682 C C . ASN A 1 82 ? 0.838 14.245 -3.378 1.00 62.22 82 ASN A C 1
ATOM 684 O O . ASN A 1 82 ? 1.386 13.617 -2.473 1.00 62.22 82 ASN A O 1
ATOM 688 N N . HIS A 1 83 ? 0.898 13.820 -4.639 1.00 69.94 83 HIS A N 1
ATOM 689 C CA . HIS A 1 83 ? 1.679 12.654 -5.050 1.00 69.94 83 HIS A CA 1
ATOM 690 C C . HIS A 1 83 ? 3.191 12.884 -4.845 1.00 69.94 83 HIS A C 1
ATOM 692 O O . HIS A 1 83 ? 3.811 13.650 -5.589 1.00 69.94 83 HIS A O 1
ATOM 698 N N . VAL A 1 84 ? 3.809 12.180 -3.888 1.00 74.75 84 VAL A N 1
ATOM 699 C CA . VAL A 1 84 ? 5.254 12.280 -3.601 1.00 74.75 84 VAL A CA 1
ATOM 700 C C . VAL A 1 84 ? 6.048 11.173 -4.297 1.00 74.75 84 VAL A C 1
ATOM 702 O O . VAL A 1 84 ? 5.700 9.996 -4.225 1.00 74.75 84 VAL A O 1
ATOM 705 N N . LEU A 1 85 ? 7.167 11.536 -4.935 1.00 77.25 85 LEU A N 1
ATOM 706 C CA . LEU A 1 85 ? 8.104 10.587 -5.540 1.00 77.25 85 LEU A CA 1
ATOM 707 C C . LEU A 1 85 ? 9.440 10.571 -4.787 1.00 77.25 85 LEU A C 1
ATOM 709 O O . LEU A 1 85 ? 10.215 11.524 -4.855 1.00 77.25 85 LEU A O 1
ATOM 713 N N . LEU A 1 86 ? 9.756 9.443 -4.150 1.00 75.25 86 LEU A N 1
ATOM 714 C CA . LEU A 1 86 ? 11.061 9.212 -3.529 1.00 75.25 86 LEU A C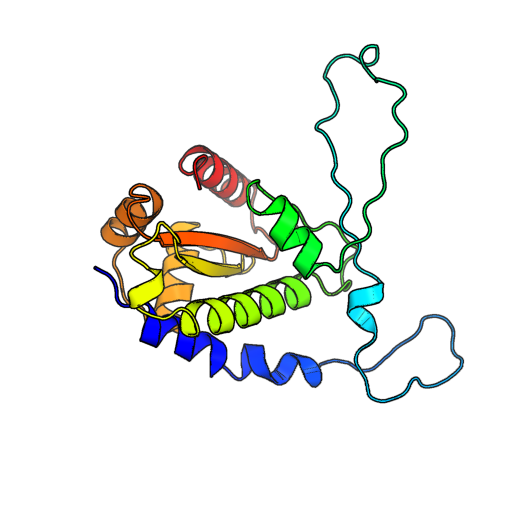A 1
ATOM 715 C C . LEU A 1 86 ? 12.109 8.824 -4.584 1.00 75.25 86 LEU A C 1
ATOM 717 O O . LEU A 1 86 ? 12.122 7.697 -5.087 1.00 75.25 86 LEU A O 1
ATOM 721 N N . LYS A 1 87 ? 13.028 9.742 -4.903 1.00 73.00 87 LYS A N 1
ATOM 722 C CA . LYS A 1 87 ? 14.179 9.481 -5.785 1.00 73.00 87 LYS A CA 1
ATOM 723 C C . LYS A 1 87 ? 15.431 9.156 -4.967 1.00 73.00 87 LYS A C 1
ATOM 725 O O . LYS A 1 87 ? 15.721 9.798 -3.969 1.00 73.00 87 LYS A O 1
ATOM 730 N N . GLY A 1 88 ? 16.200 8.167 -5.415 1.00 69.38 88 GLY A N 1
ATOM 731 C CA . GLY A 1 88 ? 17.461 7.777 -4.781 1.00 69.38 88 GLY A CA 1
ATOM 732 C C . GLY A 1 88 ? 18.125 6.616 -5.513 1.00 69.38 88 GLY A C 1
ATOM 733 O O . GLY A 1 88 ? 17.446 5.859 -6.217 1.00 69.38 88 GLY A O 1
ATOM 734 N N . ARG A 1 89 ? 19.442 6.452 -5.343 1.00 72.75 89 ARG A N 1
ATOM 735 C CA . ARG A 1 89 ? 20.218 5.370 -5.978 1.00 72.75 89 ARG A CA 1
ATOM 736 C C . ARG A 1 89 ? 19.683 3.980 -5.575 1.00 72.75 89 ARG A C 1
ATOM 738 O O . ARG A 1 89 ? 19.049 3.846 -4.524 1.00 72.75 89 ARG A O 1
ATOM 745 N N . PRO A 1 90 ? 19.872 2.927 -6.387 1.00 73.19 90 PRO A N 1
ATOM 746 C CA . PRO A 1 90 ? 19.611 1.556 -5.945 1.00 73.19 90 PRO A CA 1
ATOM 747 C C . PRO A 1 90 ? 20.314 1.268 -4.608 1.00 73.19 90 PRO A C 1
ATOM 749 O O . PRO A 1 90 ? 21.421 1.747 -4.385 1.00 73.19 90 PRO A O 1
ATOM 752 N N . GLY A 1 91 ? 19.647 0.560 -3.693 1.00 72.69 91 GLY A N 1
ATOM 753 C CA . GLY A 1 91 ? 20.183 0.282 -2.352 1.00 72.69 91 GLY A CA 1
ATOM 754 C C . GLY A 1 91 ? 20.107 1.439 -1.344 1.00 72.69 91 GLY A C 1
ATOM 755 O O . GLY A 1 91 ? 20.411 1.230 -0.179 1.00 72.69 91 GLY A O 1
ATOM 756 N N . SER A 1 92 ? 19.624 2.628 -1.725 1.00 73.56 92 SER A N 1
ATOM 757 C CA . SER A 1 92 ? 19.530 3.794 -0.822 1.00 73.56 92 SER A CA 1
ATOM 758 C C . SER A 1 92 ? 18.474 3.686 0.294 1.00 73.56 92 SER A C 1
ATOM 760 O O . SER A 1 92 ? 18.150 4.693 0.912 1.00 73.56 92 SER A O 1
ATOM 762 N N . GLY A 1 93 ? 17.845 2.523 0.494 1.00 76.69 93 GLY A N 1
ATOM 763 C CA . GLY A 1 93 ? 16.846 2.323 1.553 1.00 76.69 93 GLY A CA 1
ATOM 764 C C . GLY A 1 93 ? 15.439 2.880 1.284 1.00 76.69 93 GLY A C 1
ATOM 765 O O . GLY A 1 93 ? 14.679 3.054 2.228 1.00 76.69 93 GLY A O 1
ATOM 766 N N . LYS A 1 94 ? 15.048 3.145 0.026 1.00 82.94 94 LYS A N 1
ATOM 767 C CA . LYS A 1 94 ? 13.693 3.653 -0.314 1.00 82.94 94 LYS A CA 1
ATOM 768 C C . LYS A 1 94 ? 12.571 2.734 0.177 1.00 82.94 94 LYS A C 1
ATOM 770 O O . LYS A 1 94 ? 11.676 3.188 0.880 1.00 82.94 94 LYS A O 1
ATOM 775 N N . SER A 1 95 ? 12.653 1.445 -0.150 1.00 82.94 95 SER A N 1
ATOM 776 C CA . SER A 1 95 ? 11.684 0.438 0.295 1.00 82.94 95 SER A CA 1
ATOM 777 C C . SER A 1 95 ? 11.629 0.361 1.824 1.00 82.94 95 SER A C 1
ATOM 779 O O . SER A 1 95 ? 10.552 0.275 2.405 1.00 82.94 95 SER A O 1
ATOM 781 N N . THR A 1 96 ? 12.779 0.501 2.493 1.00 82.31 96 THR A N 1
ATOM 782 C CA . THR A 1 96 ? 12.870 0.572 3.958 1.00 82.31 96 THR A CA 1
ATOM 783 C C . THR A 1 96 ? 12.173 1.813 4.517 1.00 82.31 96 THR A C 1
ATOM 785 O O . THR A 1 96 ? 11.453 1.715 5.506 1.00 82.31 96 THR A O 1
ATOM 788 N N . ALA A 1 97 ? 12.338 2.976 3.882 1.00 80.25 97 ALA A N 1
ATOM 789 C CA . ALA A 1 97 ? 11.662 4.206 4.286 1.00 80.25 97 ALA A CA 1
ATOM 790 C C . ALA A 1 97 ? 10.135 4.098 4.134 1.00 80.25 97 ALA A C 1
ATOM 792 O O . ALA A 1 97 ? 9.410 4.508 5.036 1.00 80.25 97 ALA A O 1
ATOM 793 N N . LEU A 1 98 ? 9.650 3.486 3.045 1.00 86.38 98 LEU A N 1
ATOM 794 C CA . LEU A 1 98 ? 8.221 3.222 2.841 1.00 86.38 98 LEU A CA 1
ATOM 795 C C . LEU A 1 98 ? 7.664 2.223 3.864 1.00 86.38 98 LEU A C 1
ATOM 797 O O . LEU A 1 98 ? 6.607 2.468 4.437 1.00 86.38 98 LEU A O 1
ATOM 801 N N . ALA A 1 99 ? 8.384 1.134 4.150 1.00 86.75 99 ALA A N 1
ATOM 802 C CA . ALA A 1 99 ? 7.993 0.164 5.175 1.00 86.75 99 ALA A CA 1
ATOM 803 C C . ALA A 1 99 ? 7.945 0.789 6.580 1.00 86.75 99 ALA A C 1
ATOM 805 O O . ALA A 1 99 ? 7.063 0.474 7.377 1.00 86.75 99 ALA A O 1
ATOM 806 N N . ARG A 1 100 ? 8.864 1.713 6.876 1.00 82.56 100 ARG A N 1
ATOM 807 C CA . ARG A 1 100 ? 8.851 2.467 8.129 1.00 82.56 100 ARG A CA 1
ATOM 808 C C . ARG A 1 100 ? 7.673 3.434 8.203 1.00 82.56 100 ARG A C 1
ATOM 810 O O . ARG A 1 100 ? 7.013 3.478 9.236 1.00 82.56 100 ARG A O 1
ATOM 817 N N . LEU A 1 101 ? 7.387 4.167 7.125 1.00 83.75 101 LEU A N 1
ATOM 818 C CA . LEU A 1 101 ? 6.218 5.048 7.069 1.00 83.75 101 LEU A CA 1
ATOM 819 C C . LEU A 1 101 ? 4.925 4.250 7.285 1.00 83.75 101 LEU A C 1
ATOM 821 O O . LEU A 1 101 ? 4.112 4.631 8.117 1.00 83.75 101 LEU A O 1
ATOM 825 N N . LEU A 1 102 ? 4.781 3.102 6.614 1.00 89.69 102 LEU A N 1
ATOM 826 C CA . LEU A 1 102 ? 3.664 2.173 6.806 1.00 89.69 102 LEU A CA 1
ATOM 827 C C . LEU A 1 102 ? 3.461 1.821 8.291 1.00 89.69 102 LEU A C 1
ATOM 829 O O . LEU A 1 102 ? 2.337 1.894 8.789 1.00 89.69 102 LEU A O 1
ATOM 833 N N . LEU A 1 103 ? 4.534 1.445 8.995 1.00 87.06 103 LEU A N 1
ATOM 834 C CA . LEU A 1 103 ? 4.473 1.077 10.410 1.00 87.06 103 LEU A CA 1
ATOM 835 C C . LEU A 1 103 ? 4.078 2.266 11.297 1.00 87.06 103 LEU A C 1
ATOM 837 O O . LEU A 1 103 ? 3.179 2.136 12.127 1.00 87.06 103 LEU A O 1
ATOM 841 N N . GLU A 1 104 ? 4.727 3.418 11.120 1.00 83.75 104 GLU A N 1
ATOM 842 C CA . GLU A 1 104 ? 4.469 4.610 11.933 1.00 83.75 104 GLU A CA 1
ATOM 843 C C . GLU A 1 104 ? 3.038 5.131 11.757 1.00 83.75 104 GLU A C 1
ATOM 845 O O . GLU A 1 104 ? 2.362 5.393 12.753 1.00 83.75 104 GLU A O 1
ATOM 850 N N . GLU A 1 105 ? 2.543 5.212 10.519 1.00 85.12 105 GLU A N 1
ATOM 851 C CA . GLU A 1 105 ? 1.163 5.633 10.249 1.00 85.12 105 GLU A CA 1
ATOM 852 C C . GLU A 1 105 ? 0.148 4.623 10.797 1.00 85.12 105 GLU A C 1
ATOM 854 O O . GLU A 1 105 ? -0.889 5.012 11.332 1.00 85.12 105 GLU A O 1
ATOM 859 N N . SER A 1 106 ? 0.471 3.324 10.774 1.00 88.00 106 SER A N 1
ATOM 860 C CA . SER A 1 106 ? -0.402 2.296 11.353 1.00 88.00 106 SER A CA 1
ATOM 861 C C . SER A 1 106 ? -0.532 2.427 12.872 1.00 88.00 106 SER A C 1
ATOM 863 O O . SER A 1 106 ? -1.631 2.295 13.415 1.00 88.00 106 SER A O 1
ATOM 865 N N . VAL A 1 107 ? 0.570 2.707 13.575 1.00 85.06 107 VAL A N 1
ATOM 866 C CA . VAL A 1 107 ? 0.574 2.948 15.031 1.00 85.06 107 VAL A CA 1
ATOM 867 C C . VAL A 1 107 ? -0.122 4.271 15.370 1.00 85.06 107 VAL A C 1
ATOM 869 O O . VAL A 1 107 ? -0.901 4.346 16.327 1.00 85.06 107 VAL A O 1
ATOM 872 N N . GLY A 1 108 ? 0.114 5.309 14.564 1.00 81.69 108 GLY A N 1
ATOM 873 C CA . GLY A 1 108 ? -0.527 6.614 14.704 1.00 81.69 108 GLY A CA 1
ATOM 874 C C . GLY A 1 108 ? -2.047 6.524 14.568 1.00 81.69 108 GLY A C 1
ATOM 875 O O . GLY A 1 108 ? -2.765 7.017 15.438 1.00 81.69 108 GLY A O 1
ATOM 876 N N . ALA A 1 109 ? -2.535 5.825 13.540 1.00 82.31 109 ALA A N 1
ATOM 877 C CA . ALA A 1 109 ? -3.960 5.624 13.286 1.00 82.31 109 ALA A CA 1
ATOM 878 C C . ALA A 1 109 ? -4.663 4.839 14.409 1.00 82.31 109 ALA A C 1
ATOM 880 O O . ALA A 1 109 ? -5.781 5.187 14.785 1.00 82.31 109 ALA A O 1
ATOM 881 N N . GLN A 1 110 ? -3.999 3.841 15.008 1.00 80.56 110 GLN A N 1
ATOM 882 C CA . GLN A 1 110 ? -4.523 3.094 16.166 1.00 80.56 110 GLN A CA 1
ATOM 883 C C . GLN A 1 110 ? -4.648 3.946 17.435 1.00 80.56 110 GLN A C 1
ATOM 885 O O . GLN A 1 110 ? -5.496 3.680 18.284 1.00 80.56 110 GLN A O 1
ATOM 890 N N . SER A 1 111 ? -3.802 4.967 17.579 1.00 73.12 111 SER A N 1
ATOM 891 C CA . SER A 1 111 ? -3.763 5.820 18.773 1.00 73.12 111 SER A CA 1
ATOM 892 C C . SER A 1 111 ? -4.838 6.918 18.769 1.00 73.12 111 SER A C 1
ATOM 894 O O . SER A 1 111 ? -5.008 7.628 19.765 1.00 73.12 111 SER A O 1
ATOM 896 N N . LEU A 1 112 ? -5.573 7.084 17.662 1.00 68.00 112 LEU A N 1
ATOM 897 C CA . LEU A 1 112 ? -6.649 8.065 17.540 1.00 68.00 112 LEU A CA 1
ATOM 898 C C . LEU A 1 112 ? -7.881 7.594 18.331 1.00 68.00 112 LEU A C 1
ATOM 900 O O . LEU A 1 112 ? -8.490 6.572 18.028 1.00 68.00 112 LEU A O 1
ATOM 904 N N . ARG A 1 113 ? -8.270 8.355 19.362 1.00 54.31 113 ARG A N 1
ATOM 905 C CA . ARG A 1 113 ? -9.450 8.046 20.189 1.00 54.31 113 ARG A CA 1
ATOM 906 C C . ARG A 1 113 ? -10.754 8.258 19.396 1.00 54.31 113 ARG A C 1
ATOM 908 O O . ARG A 1 113 ? -10.833 9.247 18.664 1.00 54.31 113 ARG A O 1
ATOM 915 N N . PRO A 1 114 ? -11.821 7.463 19.631 1.00 53.16 114 PRO A N 1
ATOM 916 C CA . PRO A 1 114 ? -13.118 7.630 18.958 1.00 53.16 114 PRO A CA 1
ATOM 917 C C . PRO A 1 114 ? -13.703 9.047 19.075 1.00 53.16 114 PRO A C 1
ATOM 919 O O . PRO A 1 114 ? -14.226 9.605 18.119 1.00 53.16 114 PRO A O 1
ATOM 922 N N . ASN A 1 115 ? -13.513 9.708 20.222 1.00 46.78 115 ASN A N 1
ATOM 923 C CA . ASN A 1 115 ? -14.019 11.067 20.453 1.00 46.78 115 ASN A CA 1
ATOM 924 C C . ASN A 1 115 ? -13.271 12.164 19.662 1.00 46.78 115 ASN A C 1
ATOM 926 O O . ASN A 1 115 ? -13.740 13.297 19.616 1.00 46.78 115 ASN A O 1
ATOM 930 N N . GLN A 1 116 ? -12.130 11.847 19.035 1.00 5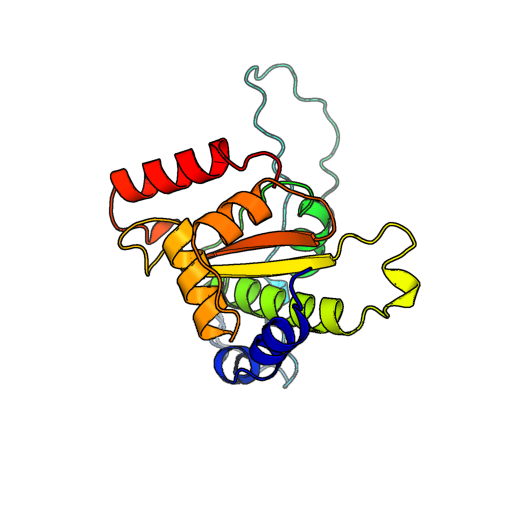1.03 116 GLN A N 1
ATOM 931 C CA . GLN A 1 116 ? -11.397 12.736 18.120 1.00 51.03 116 GLN A CA 1
ATOM 932 C C . GLN A 1 116 ? -11.731 12.476 16.639 1.00 51.03 116 GLN A C 1
ATOM 934 O O . GLN A 1 116 ? -11.358 13.282 15.789 1.00 51.03 116 GLN A O 1
ATOM 939 N N . GLN A 1 117 ? -12.457 11.395 16.326 1.00 48.44 117 GLN A N 1
ATOM 940 C CA . GLN A 1 117 ? -12.955 11.104 14.974 1.00 48.44 117 GLN A CA 1
ATOM 941 C C . GLN A 1 117 ? -14.103 12.054 14.583 1.00 48.44 117 GLN A C 1
ATOM 943 O O . GLN A 1 117 ? -14.231 12.429 13.423 1.00 48.44 117 GLN A O 1
ATOM 948 N N . ASN A 1 118 ? -14.870 12.547 15.563 1.00 44.81 118 ASN A N 1
ATOM 949 C CA . ASN A 1 118 ? -16.054 13.389 15.342 1.00 44.81 118 ASN A CA 1
ATOM 950 C C . ASN A 1 118 ? -15.766 14.888 15.102 1.00 44.81 118 ASN A C 1
ATOM 952 O O . ASN A 1 118 ? -16.707 15.661 14.944 1.00 44.81 118 ASN A O 1
ATOM 956 N N . GLN A 1 119 ? -14.500 15.329 15.086 1.00 50.16 119 GLN A N 1
ATOM 957 C CA . GLN A 1 119 ? -14.123 16.745 14.903 1.00 50.16 119 GLN A CA 1
ATOM 958 C C . GLN A 1 119 ? -13.350 17.025 13.596 1.00 50.16 119 GLN A C 1
ATOM 960 O O . GLN A 1 119 ? -12.620 18.003 13.527 1.00 50.16 119 GLN A O 1
ATOM 965 N N . ALA A 1 120 ? -13.557 16.216 12.547 1.00 46.06 120 ALA A N 1
ATOM 966 C CA . ALA A 1 120 ? -12.979 16.358 11.194 1.00 46.06 120 ALA A CA 1
ATOM 967 C C . ALA A 1 120 ? -11.601 15.713 10.934 1.00 46.06 120 ALA A C 1
ATOM 969 O O . ALA A 1 120 ? -10.894 16.123 10.014 1.00 46.06 120 ALA A O 1
ATOM 970 N N . LYS A 1 121 ? -11.201 14.675 11.683 1.00 54.75 121 LYS A N 1
ATOM 971 C CA . LYS A 1 121 ? -9.953 13.951 11.387 1.00 54.75 121 LYS A CA 1
ATOM 972 C C . LYS A 1 121 ? -10.231 12.727 10.516 1.00 54.75 121 LYS A C 1
ATOM 974 O O . LYS A 1 121 ? -10.497 11.645 11.032 1.00 54.75 121 LYS A O 1
ATOM 979 N N . ILE A 1 122 ? -10.164 12.912 9.198 1.00 63.16 122 ILE A N 1
ATOM 980 C CA . ILE A 1 122 ? -10.054 11.798 8.250 1.00 63.16 122 ILE A CA 1
ATOM 981 C C . ILE A 1 122 ? -8.864 10.940 8.697 1.00 63.16 122 ILE A C 1
ATOM 983 O O . ILE A 1 122 ? -7.752 11.447 8.862 1.00 63.16 122 ILE A O 1
ATOM 987 N N . ILE A 1 123 ? -9.100 9.656 8.952 1.00 71.56 123 ILE A N 1
ATOM 988 C CA . ILE A 1 123 ? -8.028 8.736 9.333 1.00 71.56 123 ILE A CA 1
ATOM 989 C C . ILE A 1 123 ? -7.285 8.342 8.058 1.00 71.56 123 ILE A C 1
ATOM 991 O O . ILE A 1 123 ? -7.897 7.829 7.119 1.00 71.56 123 ILE A O 1
ATOM 995 N N . GLN A 1 124 ? -5.972 8.575 8.037 1.00 80.06 124 GLN A N 1
ATOM 996 C CA . GLN A 1 124 ? -5.117 8.069 6.971 1.00 80.06 124 GLN A CA 1
ATOM 997 C C . GLN A 1 124 ? -4.869 6.574 7.168 1.00 80.06 124 GLN A C 1
ATOM 999 O O . GLN A 1 124 ? -4.432 6.140 8.234 1.00 80.06 124 GLN A O 1
ATOM 1004 N N . ILE A 1 125 ? -5.167 5.785 6.140 1.00 87.81 125 ILE A N 1
ATOM 1005 C CA . ILE A 1 125 ? -4.992 4.333 6.141 1.00 87.81 125 ILE A CA 1
ATOM 1006 C C . ILE A 1 125 ? -3.824 3.987 5.212 1.00 87.81 125 ILE A C 1
ATOM 1008 O O . ILE A 1 125 ? -3.986 4.057 3.992 1.00 87.81 125 ILE A O 1
ATOM 1012 N N . PRO A 1 126 ? -2.643 3.628 5.744 1.00 91.25 126 PRO A N 1
ATOM 1013 C CA . PRO A 1 126 ? -1.480 3.345 4.913 1.00 91.25 126 PRO A CA 1
ATOM 1014 C C . PRO A 1 126 ? -1.617 1.984 4.229 1.00 91.25 126 PRO A C 1
ATOM 1016 O O . PRO A 1 126 ? -1.975 1.001 4.875 1.00 91.25 126 PRO A O 1
ATOM 1019 N N . ILE A 1 127 ? -1.300 1.911 2.935 1.00 93.50 127 ILE A N 1
ATOM 1020 C CA . ILE A 1 127 ? -1.290 0.679 2.132 1.00 93.50 127 ILE A CA 1
ATOM 1021 C C . ILE A 1 127 ? 0.008 0.626 1.335 1.00 93.50 127 ILE A C 1
ATOM 1023 O O . ILE A 1 127 ? 0.289 1.526 0.548 1.00 93.50 127 ILE A O 1
ATOM 1027 N N . LEU A 1 128 ? 0.786 -0.446 1.497 1.00 94.50 128 LEU A N 1
ATOM 1028 C CA . LEU A 1 128 ? 1.995 -0.670 0.703 1.00 94.50 128 LEU A CA 1
ATOM 1029 C C . LEU A 1 128 ? 1.673 -1.469 -0.563 1.00 94.50 128 LEU A C 1
ATOM 1031 O O . LEU A 1 128 ? 1.145 -2.576 -0.500 1.00 94.50 128 LEU A O 1
ATOM 1035 N N . ILE A 1 129 ? 2.052 -0.917 -1.711 1.00 95.25 129 ILE A N 1
ATOM 1036 C CA . ILE A 1 129 ? 1.848 -1.497 -3.036 1.00 95.25 129 ILE A CA 1
ATOM 1037 C C . ILE A 1 129 ? 3.220 -1.874 -3.597 1.00 95.25 129 ILE A C 1
ATOM 1039 O O . ILE A 1 129 ? 3.949 -1.039 -4.134 1.00 95.25 129 ILE A O 1
ATOM 1043 N N . GLU A 1 130 ? 3.585 -3.147 -3.452 1.00 94.06 130 GLU A N 1
ATOM 1044 C CA . GLU A 1 130 ? 4.847 -3.707 -3.949 1.00 94.06 130 GLU A CA 1
ATOM 1045 C C . GLU A 1 130 ? 4.716 -4.004 -5.459 1.00 94.06 130 GLU A C 1
ATOM 1047 O O . GLU A 1 130 ? 4.321 -5.098 -5.855 1.00 94.06 130 GLU A O 1
ATOM 1052 N N . LEU A 1 131 ? 5.055 -3.041 -6.327 1.00 94.19 131 LEU A N 1
ATOM 1053 C CA . LEU A 1 131 ? 4.857 -3.131 -7.788 1.00 94.19 131 LEU A CA 1
ATOM 1054 C C . LEU A 1 131 ? 5.668 -4.245 -8.464 1.00 94.19 131 LEU A C 1
ATOM 1056 O O . LEU A 1 131 ? 5.334 -4.668 -9.568 1.00 94.19 131 LEU A O 1
ATOM 1060 N N . ARG A 1 132 ? 6.695 -4.767 -7.788 1.00 92.06 132 ARG A N 1
ATOM 1061 C CA . ARG A 1 132 ? 7.426 -5.974 -8.210 1.00 92.06 132 ARG A CA 1
ATOM 1062 C C . ARG A 1 132 ? 6.560 -7.235 -8.256 1.00 92.06 132 ARG A C 1
ATOM 1064 O O . ARG A 1 132 ? 6.942 -8.202 -8.900 1.00 92.06 132 ARG A O 1
ATOM 1071 N N . LEU A 1 133 ? 5.429 -7.232 -7.547 1.00 92.69 133 LEU A N 1
ATOM 1072 C CA . LEU A 1 133 ? 4.460 -8.329 -7.508 1.00 92.69 133 LEU A CA 1
ATOM 1073 C C . LEU A 1 133 ? 3.344 -8.154 -8.551 1.00 92.69 133 LEU A C 1
ATOM 1075 O O . LEU A 1 133 ? 2.350 -8.870 -8.508 1.00 92.69 133 LEU A O 1
ATOM 1079 N N . TYR A 1 134 ? 3.454 -7.166 -9.446 1.00 94.81 134 TYR A N 1
ATOM 1080 C CA . TYR A 1 134 ? 2.413 -6.871 -10.424 1.00 94.81 134 TYR A CA 1
ATOM 1081 C C . TYR A 1 134 ? 2.200 -8.045 -11.387 1.00 94.81 134 TYR A C 1
ATOM 1083 O O . TYR A 1 134 ? 3.089 -8.380 -12.171 1.00 94.81 134 TYR A O 1
ATOM 1091 N N . GLU A 1 135 ? 0.982 -8.588 -11.395 1.00 92.50 135 GLU A N 1
ATOM 1092 C CA . GLU A 1 135 ? 0.548 -9.618 -12.347 1.00 92.50 135 GLU A CA 1
ATOM 1093 C C . GLU A 1 135 ? -0.642 -9.140 -13.187 1.00 92.50 135 GLU A C 1
ATOM 1095 O O . GLU A 1 135 ? -0.596 -9.182 -14.417 1.00 92.50 135 GLU A O 1
ATOM 1100 N N . THR A 1 136 ? -1.688 -8.634 -12.531 1.00 92.25 136 THR A N 1
ATOM 1101 C CA . THR A 1 136 ? -2.977 -8.315 -13.161 1.00 92.25 136 THR A CA 1
ATOM 1102 C C . THR A 1 136 ? -3.292 -6.822 -13.119 1.00 92.25 136 THR A C 1
ATOM 1104 O O . THR A 1 136 ? -3.283 -6.166 -14.164 1.00 92.25 136 THR A O 1
ATOM 1107 N N . SER A 1 137 ? -3.531 -6.256 -11.933 1.00 94.25 137 SER A N 1
ATOM 1108 C CA . SER A 1 137 ? -3.932 -4.859 -11.742 1.00 94.25 137 SER A CA 1
ATOM 1109 C C . SER A 1 137 ? -3.391 -4.258 -10.439 1.00 94.25 137 SER A C 1
ATOM 1111 O O . SER A 1 137 ? -2.947 -4.967 -9.537 1.00 94.25 137 SER A O 1
ATOM 1113 N N . ILE A 1 138 ? -3.438 -2.925 -10.328 1.00 95.31 138 ILE A N 1
ATOM 1114 C CA . ILE A 1 138 ? -3.079 -2.222 -9.084 1.00 95.31 138 ILE A CA 1
ATOM 1115 C C . ILE A 1 138 ? -4.097 -2.516 -7.972 1.00 95.31 138 ILE A C 1
ATOM 1117 O O . ILE A 1 138 ? -3.703 -2.676 -6.819 1.00 95.31 138 ILE A O 1
ATOM 1121 N N . LEU A 1 139 ? -5.383 -2.647 -8.314 1.00 95.38 139 LEU A N 1
ATOM 1122 C CA . LEU A 1 139 ? -6.431 -3.013 -7.359 1.00 95.38 139 LEU A CA 1
ATOM 1123 C C . LEU A 1 139 ? -6.174 -4.397 -6.758 1.00 95.38 139 LEU A C 1
ATOM 1125 O O . LEU A 1 139 ? -6.283 -4.562 -5.547 1.00 95.38 139 LEU A O 1
ATOM 1129 N N . ASP A 1 140 ? -5.727 -5.359 -7.567 1.00 95.94 140 ASP A N 1
ATOM 1130 C CA . ASP A 1 140 ? -5.375 -6.693 -7.073 1.00 95.94 140 ASP A CA 1
ATOM 1131 C C . ASP A 1 140 ? -4.203 -6.651 -6.092 1.00 95.94 140 ASP A C 1
ATOM 1133 O O . ASP A 1 140 ? -4.239 -7.334 -5.070 1.00 95.94 140 ASP A O 1
ATOM 1137 N N . LEU A 1 141 ? -3.188 -5.814 -6.342 1.00 96.69 141 LEU A N 1
ATOM 1138 C CA . LEU A 1 141 ? -2.088 -5.617 -5.391 1.00 96.69 141 LEU A CA 1
ATOM 1139 C C . LEU A 1 141 ? -2.587 -5.053 -4.057 1.00 96.69 141 LEU A C 1
ATOM 1141 O O . LEU A 1 141 ? -2.154 -5.508 -2.996 1.00 96.69 141 LEU A O 1
ATOM 1145 N N . ILE A 1 142 ? -3.521 -4.100 -4.101 1.00 95.50 142 ILE A N 1
ATOM 1146 C CA . ILE A 1 142 ? -4.139 -3.537 -2.899 1.00 95.50 142 ILE A CA 1
ATOM 1147 C C . ILE A 1 142 ? -4.935 -4.620 -2.158 1.00 95.50 142 ILE A C 1
ATOM 1149 O O . ILE A 1 142 ? -4.704 -4.836 -0.970 1.00 95.50 142 ILE A O 1
ATOM 1153 N N . LEU A 1 143 ? -5.808 -5.362 -2.845 1.00 95.81 143 LEU A N 1
ATOM 1154 C CA . LEU A 1 143 ? -6.593 -6.452 -2.250 1.00 95.81 143 LEU A CA 1
ATOM 1155 C C . LEU A 1 143 ? -5.701 -7.529 -1.624 1.00 95.81 143 LEU A C 1
ATOM 1157 O O . LEU A 1 143 ? -5.966 -7.988 -0.512 1.00 95.81 143 LEU A O 1
ATOM 1161 N N . GLN A 1 144 ? -4.624 -7.921 -2.307 1.00 95.94 144 GLN A N 1
ATOM 1162 C CA . GLN A 1 144 ? -3.651 -8.880 -1.787 1.00 95.94 144 GLN A CA 1
ATOM 1163 C C . GLN A 1 144 ? -2.982 -8.367 -0.509 1.00 95.94 144 GLN A C 1
ATOM 1165 O O . GLN A 1 144 ? -2.826 -9.132 0.448 1.00 95.94 144 GLN A O 1
ATOM 1170 N N . PHE A 1 145 ? -2.608 -7.085 -0.477 1.00 95.81 145 PHE A N 1
ATOM 1171 C CA . PHE A 1 145 ? -2.016 -6.462 0.700 1.00 95.81 145 PHE A CA 1
ATOM 1172 C C . PHE A 1 145 ? -2.994 -6.433 1.879 1.00 95.81 145 PHE A C 1
ATOM 1174 O O . PHE A 1 145 ? -2.665 -6.914 2.965 1.00 95.81 145 PHE A O 1
ATOM 1181 N N . LEU A 1 146 ? -4.219 -5.950 1.656 1.00 95.06 146 LEU A N 1
ATOM 1182 C CA . LEU A 1 146 ? -5.272 -5.904 2.673 1.00 95.06 146 LEU A CA 1
ATOM 1183 C C . LEU A 1 146 ? -5.563 -7.302 3.234 1.00 95.06 146 LEU A C 1
ATOM 1185 O O . LEU A 1 146 ? -5.560 -7.499 4.451 1.00 95.06 146 LEU A O 1
ATOM 1189 N N . LYS A 1 147 ? -5.698 -8.304 2.355 1.00 95.25 147 LYS A N 1
ATOM 1190 C CA . LYS A 1 147 ? -5.947 -9.701 2.735 1.00 95.25 147 LYS A CA 1
ATOM 1191 C C . LYS A 1 147 ? -4.815 -10.278 3.582 1.00 95.25 147 LYS A C 1
ATOM 1193 O O . LYS A 1 147 ? -5.081 -10.944 4.583 1.00 95.25 147 LYS A O 1
ATOM 1198 N N . ARG A 1 148 ? -3.556 -10.010 3.213 1.00 94.44 148 ARG A N 1
ATOM 1199 C CA . ARG A 1 148 ? -2.369 -10.405 3.998 1.00 94.44 148 ARG A CA 1
ATOM 1200 C C . ARG A 1 148 ? -2.409 -9.815 5.410 1.00 94.44 148 ARG A C 1
ATOM 1202 O O . ARG A 1 148 ? -1.971 -10.464 6.356 1.00 94.44 148 ARG A O 1
ATOM 1209 N N . HIS A 1 149 ? -3.000 -8.634 5.545 1.00 94.94 149 HIS A N 1
ATOM 1210 C CA . HIS A 1 149 ? -3.179 -7.897 6.790 1.00 94.94 149 HIS A CA 1
ATOM 1211 C C . HIS A 1 149 ? -4.582 -8.054 7.398 1.00 94.94 149 HIS A C 1
ATOM 1213 O O . HIS A 1 149 ? -5.082 -7.166 8.079 1.00 94.94 149 HIS A O 1
ATOM 1219 N N . LYS A 1 150 ? -5.212 -9.222 7.206 1.00 92.88 150 LYS A N 1
ATOM 1220 C CA . LYS A 1 150 ? -6.477 -9.624 7.852 1.00 92.88 150 LYS A CA 1
ATOM 1221 C C . LYS A 1 150 ? -7.701 -8.770 7.487 1.00 92.88 150 LYS A C 1
ATOM 1223 O O . LYS A 1 150 ? -8.735 -8.917 8.134 1.00 92.88 150 LYS A O 1
ATOM 1228 N N . LEU A 1 151 ? -7.625 -7.939 6.447 1.00 93.25 151 LEU A N 1
ATOM 1229 C CA . LEU A 1 151 ? -8.777 -7.229 5.900 1.00 93.25 151 LEU A CA 1
ATOM 1230 C C . LEU A 1 151 ? -9.204 -7.861 4.577 1.00 93.25 151 LEU A C 1
ATOM 1232 O O . LEU A 1 151 ? -8.527 -7.740 3.561 1.00 93.25 151 LEU A O 1
ATOM 1236 N N . ILE A 1 152 ? -10.337 -8.555 4.600 1.00 93.75 152 ILE A N 1
ATOM 1237 C CA . ILE A 1 152 ? -10.887 -9.231 3.426 1.00 93.75 152 ILE A CA 1
ATOM 1238 C C . ILE A 1 152 ? -12.069 -8.409 2.924 1.00 93.75 152 ILE A C 1
ATOM 1240 O O . ILE A 1 152 ? -13.104 -8.349 3.582 1.00 93.75 152 ILE A O 1
ATOM 1244 N N . ILE A 1 153 ? -11.896 -7.790 1.760 1.00 91.75 153 ILE A N 1
ATOM 1245 C CA . ILE A 1 153 ? -12.932 -7.062 1.024 1.00 91.75 153 ILE A CA 1
ATOM 1246 C C . ILE A 1 153 ? -12.902 -7.503 -0.443 1.00 91.75 153 ILE A C 1
ATOM 1248 O O . ILE A 1 153 ? -11.894 -8.043 -0.905 1.00 91.75 153 ILE A O 1
ATOM 1252 N N . ASP A 1 154 ? -14.002 -7.308 -1.164 1.00 92.12 154 ASP A N 1
ATOM 1253 C CA . ASP A 1 154 ? -14.062 -7.538 -2.611 1.00 92.12 154 ASP A CA 1
ATOM 1254 C C . ASP A 1 154 ? -13.640 -6.292 -3.416 1.00 92.12 154 ASP A C 1
ATOM 1256 O O . ASP A 1 154 ? -13.478 -5.201 -2.863 1.00 92.12 154 ASP A O 1
ATOM 1260 N N . SER A 1 155 ? -13.442 -6.464 -4.731 1.00 91.50 155 SER A N 1
ATOM 1261 C CA . SER A 1 155 ? -13.019 -5.376 -5.631 1.00 91.50 155 SER A CA 1
ATOM 1262 C C . SER A 1 155 ? -14.013 -4.222 -5.653 1.00 91.50 155 SER A C 1
ATOM 1264 O O . SER A 1 155 ? -13.601 -3.073 -5.577 1.00 91.50 155 SER A O 1
ATOM 1266 N N . ASN A 1 156 ? -15.317 -4.512 -5.681 1.00 91.25 156 ASN A N 1
ATOM 1267 C CA . ASN A 1 156 ? -16.347 -3.474 -5.736 1.00 91.25 156 ASN A CA 1
ATOM 1268 C C . ASN A 1 156 ? -16.309 -2.602 -4.475 1.00 91.25 156 ASN A C 1
ATOM 1270 O O . ASN A 1 156 ? -16.378 -1.382 -4.553 1.00 91.25 156 ASN A O 1
ATOM 1274 N N . THR A 1 157 ? -16.135 -3.230 -3.311 1.00 89.88 157 THR A N 1
ATOM 1275 C CA . THR A 1 157 ? -15.994 -2.551 -2.022 1.00 89.88 157 THR A CA 1
ATOM 1276 C C . THR A 1 157 ? -14.733 -1.692 -1.987 1.00 89.88 157 THR A C 1
ATOM 1278 O O . THR A 1 157 ? -14.781 -0.567 -1.495 1.00 89.88 157 THR A O 1
ATOM 1281 N N . LEU A 1 158 ? -13.610 -2.195 -2.515 1.00 90.25 158 LEU A N 1
ATOM 1282 C CA . LEU A 1 158 ? -12.370 -1.425 -2.637 1.00 90.25 158 LEU A CA 1
ATOM 1283 C C . LEU A 1 158 ? -12.550 -0.222 -3.571 1.00 90.25 158 LEU A C 1
ATOM 1285 O O . LEU A 1 158 ? -12.161 0.882 -3.213 1.00 90.25 158 LEU A O 1
ATOM 1289 N N . GLU A 1 159 ? -13.137 -0.415 -4.747 1.00 89.88 159 GLU A N 1
ATOM 1290 C CA . GLU A 1 159 ? -13.349 0.650 -5.727 1.00 89.88 159 GLU A CA 1
ATOM 1291 C C . GLU A 1 159 ? -14.279 1.736 -5.191 1.00 89.88 159 GLU A C 1
ATOM 1293 O O . GLU A 1 159 ? -13.922 2.912 -5.242 1.00 89.88 159 GLU A O 1
ATOM 1298 N N . SER A 1 160 ? -15.418 1.354 -4.604 1.00 86.81 160 SER A N 1
ATOM 1299 C CA . SER A 1 160 ? -16.297 2.289 -3.900 1.00 86.81 160 SER A CA 1
ATOM 1300 C C . SER A 1 160 ? -15.547 3.015 -2.792 1.00 86.81 160 SER A C 1
ATOM 1302 O O . SER A 1 160 ? -15.669 4.225 -2.686 1.00 86.81 160 SER A O 1
ATOM 1304 N N . TRP A 1 161 ? -14.715 2.328 -2.005 1.00 85.50 161 TRP A N 1
ATOM 1305 C CA . TRP A 1 161 ? -13.939 2.969 -0.942 1.00 85.50 161 TRP A CA 1
ATOM 1306 C C . TRP A 1 161 ? -12.906 3.978 -1.468 1.00 85.50 161 TRP A C 1
ATOM 1308 O O . TRP A 1 161 ? -12.780 5.059 -0.900 1.00 85.50 161 TRP A O 1
ATOM 1318 N N . LEU A 1 162 ? -12.195 3.656 -2.550 1.00 85.44 162 LEU A N 1
ATOM 1319 C CA . LEU A 1 162 ? -11.248 4.575 -3.189 1.00 85.44 162 LEU A CA 1
ATOM 1320 C C . LEU A 1 162 ? -11.959 5.815 -3.764 1.00 85.44 162 LEU A C 1
ATOM 1322 O O . LEU A 1 162 ? -11.373 6.890 -3.810 1.00 85.44 162 LEU A O 1
ATOM 1326 N N . LEU A 1 163 ? -13.216 5.689 -4.195 1.00 82.38 163 LEU A N 1
ATOM 1327 C CA . LEU A 1 163 ? -13.995 6.801 -4.754 1.00 82.38 163 LEU A CA 1
ATOM 1328 C C . LEU A 1 163 ? -14.769 7.599 -3.688 1.00 82.38 163 LEU A C 1
ATOM 1330 O O . LEU A 1 163 ? -14.987 8.801 -3.838 1.00 82.38 163 LEU A O 1
ATOM 1334 N N . GLU A 1 164 ? -15.200 6.946 -2.611 1.00 75.06 164 GLU A N 1
ATOM 1335 C CA . GLU A 1 164 ? -16.064 7.505 -1.573 1.00 75.06 164 GLU A CA 1
ATOM 1336 C C . GLU A 1 164 ? -15.240 7.907 -0.337 1.00 75.06 164 GLU A C 1
ATOM 1338 O O . GLU A 1 164 ? -15.130 7.187 0.656 1.00 75.06 164 GLU A O 1
ATOM 1343 N N . ASN A 1 165 ? -14.696 9.126 -0.374 1.00 62.81 165 ASN A N 1
ATOM 1344 C CA . ASN A 1 165 ? -13.850 9.737 0.666 1.00 62.81 165 ASN A CA 1
ATOM 1345 C C . ASN A 1 165 ? -14.595 10.134 1.963 1.00 62.81 165 ASN A C 1
ATOM 1347 O O . ASN A 1 165 ? -14.329 11.186 2.546 1.00 62.81 165 ASN A O 1
ATOM 1351 N N . GLN A 1 166 ? -15.574 9.356 2.432 1.00 60.91 166 GLN A N 1
ATOM 1352 C CA . GLN A 1 166 ? -16.513 9.879 3.432 1.00 60.91 166 GLN A CA 1
ATOM 1353 C C . GLN A 1 166 ? -16.051 9.798 4.892 1.00 60.91 166 GLN A C 1
ATOM 1355 O O . GLN A 1 166 ? -16.657 10.485 5.698 1.00 60.91 166 GLN A O 1
ATOM 1360 N N . ASN A 1 167 ? -14.992 9.057 5.258 1.00 61.94 167 ASN A N 1
ATOM 1361 C CA . ASN A 1 167 ? -14.454 9.053 6.643 1.00 61.94 167 ASN A CA 1
ATOM 1362 C C . ASN A 1 167 ? -12.975 8.617 6.792 1.00 61.94 167 ASN A C 1
ATOM 1364 O O . ASN A 1 167 ? -12.400 8.725 7.877 1.00 61.94 167 ASN A O 1
ATOM 1368 N N . PHE A 1 168 ? -12.349 8.113 5.728 1.00 69.56 168 PHE A N 1
ATOM 1369 C CA . PHE A 1 168 ? -10.976 7.600 5.719 1.00 69.56 168 PHE A CA 1
ATOM 1370 C C . PHE A 1 168 ? -10.317 8.009 4.402 1.00 69.56 168 PHE A C 1
ATOM 1372 O O . PHE A 1 168 ? -10.999 8.042 3.382 1.00 69.56 168 PHE A O 1
ATOM 1379 N N . SER A 1 169 ? -9.017 8.297 4.421 1.00 78.31 169 SER A N 1
ATOM 1380 C CA . SER A 1 169 ? -8.226 8.615 3.226 1.00 78.31 169 SER A CA 1
ATOM 1381 C C . SER A 1 169 ? -7.109 7.581 3.105 1.00 78.31 169 SER A C 1
ATOM 1383 O O . SER A 1 169 ? -6.376 7.361 4.074 1.00 78.31 169 SER A O 1
ATOM 1385 N N . PRO A 1 170 ? -6.985 6.871 1.978 1.00 85.25 170 PRO A N 1
ATOM 1386 C CA . PRO A 1 170 ? -5.900 5.921 1.803 1.00 85.25 170 PRO A CA 1
ATOM 1387 C C . PRO A 1 170 ? -4.575 6.657 1.559 1.00 85.25 170 PRO A C 1
ATOM 1389 O O . PRO A 1 170 ? -4.475 7.531 0.708 1.00 85.25 170 PRO A O 1
ATOM 1392 N N . LEU A 1 171 ? -3.525 6.252 2.271 1.00 87.69 171 LEU A N 1
ATOM 1393 C CA . LEU A 1 171 ? -2.149 6.647 1.987 1.00 87.69 171 LEU A CA 1
ATOM 1394 C C . LEU A 1 171 ? -1.488 5.525 1.177 1.00 87.69 171 LEU A C 1
ATOM 1396 O O . LEU A 1 171 ? -1.043 4.517 1.732 1.00 87.69 171 LEU A O 1
ATOM 1400 N N . LEU A 1 172 ? -1.450 5.685 -0.146 1.00 90.62 172 LEU A N 1
ATOM 1401 C CA . LEU A 1 172 ? -0.910 4.678 -1.062 1.00 90.62 172 LEU A CA 1
ATOM 1402 C C . LEU A 1 172 ? 0.617 4.804 -1.192 1.00 90.62 172 LEU A C 1
ATOM 1404 O O . LEU A 1 172 ? 1.144 5.788 -1.710 1.00 90.62 172 LEU A O 1
ATOM 1408 N N . LEU A 1 173 ? 1.341 3.778 -0.746 1.00 91.56 173 LEU A N 1
ATOM 1409 C CA . LEU A 1 173 ? 2.802 3.719 -0.738 1.00 91.56 173 LEU A CA 1
ATOM 1410 C C . LEU A 1 173 ? 3.291 2.795 -1.858 1.00 91.56 173 LEU A C 1
ATOM 1412 O O . LEU A 1 173 ? 3.338 1.578 -1.699 1.00 91.56 173 LEU A O 1
ATOM 1416 N N . PHE A 1 174 ? 3.663 3.363 -3.002 1.00 91.31 174 PHE A N 1
ATOM 1417 C CA . PHE A 1 174 ? 4.151 2.591 -4.148 1.00 91.31 174 PHE A CA 1
ATOM 1418 C C . PHE A 1 174 ? 5.648 2.278 -4.025 1.00 91.31 174 PHE A C 1
ATOM 1420 O O . PHE A 1 174 ? 6.482 3.183 -4.091 1.00 91.31 174 PHE A O 1
ATOM 1427 N N . ASP A 1 175 ? 6.001 0.996 -3.914 1.00 90.56 175 ASP A N 1
ATOM 1428 C CA . ASP A 1 175 ? 7.387 0.518 -3.932 1.00 90.56 175 ASP A CA 1
ATOM 1429 C C . ASP A 1 175 ? 7.711 -0.189 -5.255 1.00 90.56 175 ASP A C 1
ATOM 1431 O O . ASP A 1 175 ? 6.900 -0.940 -5.792 1.00 90.56 175 ASP A O 1
ATOM 1435 N N . GLY A 1 176 ? 8.915 0.034 -5.784 1.00 89.00 176 GLY A N 1
ATOM 1436 C CA . GLY A 1 176 ? 9.387 -0.654 -6.988 1.00 89.00 176 GLY A CA 1
ATOM 1437 C C . GLY A 1 176 ? 8.806 -0.144 -8.315 1.00 89.00 176 GLY A C 1
ATOM 1438 O O . GLY A 1 176 ? 8.586 -0.939 -9.220 1.00 89.00 176 GLY A O 1
ATOM 1439 N N . ILE A 1 177 ? 8.595 1.168 -8.501 1.00 86.56 177 ILE A N 1
ATOM 1440 C CA . ILE A 1 177 ? 8.122 1.736 -9.793 1.00 86.56 177 ILE A CA 1
ATOM 1441 C C . ILE A 1 177 ? 8.995 1.287 -10.981 1.00 86.56 177 ILE A C 1
ATOM 1443 O O . ILE A 1 177 ? 8.487 0.974 -12.059 1.00 86.56 177 ILE A O 1
ATOM 1447 N N . ASN A 1 178 ? 10.314 1.212 -10.779 1.00 83.56 178 ASN A N 1
ATOM 1448 C CA . ASN A 1 178 ? 11.266 0.760 -11.800 1.00 83.56 178 ASN A CA 1
ATOM 1449 C C . ASN A 1 178 ? 11.257 -0.764 -12.019 1.00 83.56 178 ASN A C 1
ATOM 1451 O O . ASN A 1 178 ? 11.919 -1.243 -12.935 1.00 83.56 178 ASN A O 1
ATOM 1455 N N . GLU A 1 179 ? 10.531 -1.508 -11.188 1.00 87.06 179 GLU A N 1
ATOM 1456 C CA . GLU A 1 179 ? 10.449 -2.972 -11.185 1.00 87.06 179 GLU A CA 1
ATOM 1457 C C . GLU A 1 179 ? 9.168 -3.472 -11.879 1.00 87.06 179 GLU A C 1
ATOM 1459 O O . GLU A 1 179 ? 8.926 -4.673 -11.934 1.00 87.06 179 GLU A O 1
ATOM 1464 N N . LEU A 1 180 ? 8.356 -2.566 -12.445 1.00 90.06 180 LEU A N 1
ATOM 1465 C CA . LEU A 1 180 ? 7.191 -2.939 -13.247 1.00 90.06 180 LEU A CA 1
ATOM 1466 C C . LEU A 1 180 ? 7.606 -3.781 -14.468 1.00 90.06 180 LEU A C 1
ATOM 1468 O O . 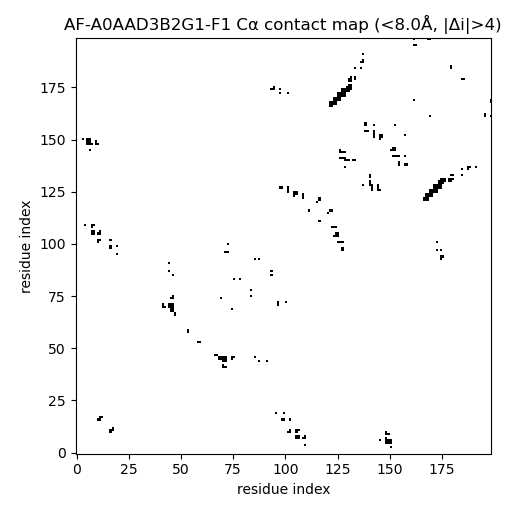LEU A 1 180 ? 8.472 -3.344 -15.239 1.00 90.06 180 LEU A O 1
ATOM 1472 N N . PRO A 1 181 ? 6.945 -4.929 -14.711 1.00 90.38 181 PRO A N 1
ATOM 1473 C CA . PRO A 1 181 ? 7.441 -5.954 -15.630 1.00 90.38 181 PRO A CA 1
ATOM 1474 C C . PRO A 1 181 ? 7.282 -5.600 -17.114 1.00 90.38 181 PRO A C 1
ATOM 1476 O O . PRO A 1 181 ? 7.919 -6.214 -17.966 1.00 90.38 181 PRO A O 1
ATOM 1479 N N . SER A 1 182 ? 6.421 -4.638 -17.462 1.00 92.31 182 SER A N 1
ATOM 1480 C CA . SER A 1 182 ? 6.110 -4.331 -18.861 1.00 92.31 182 SER A CA 1
ATOM 1481 C C . SER A 1 182 ? 5.643 -2.893 -19.083 1.00 92.31 182 SER A C 1
ATOM 1483 O O . SER A 1 182 ? 5.269 -2.175 -18.152 1.00 92.31 182 SER A O 1
ATOM 1485 N N . TYR A 1 183 ? 5.626 -2.470 -20.351 1.00 92.19 183 TYR A N 1
ATOM 1486 C CA . TYR A 1 183 ? 5.016 -1.201 -20.757 1.00 92.19 183 TYR A CA 1
ATOM 1487 C C . TYR A 1 183 ? 3.524 -1.149 -20.401 1.00 92.19 183 TYR A C 1
ATOM 1489 O O . TYR A 1 183 ? 3.059 -0.137 -19.881 1.00 92.19 183 TYR A O 1
ATOM 1497 N N . THR A 1 184 ? 2.795 -2.248 -20.605 1.00 93.19 184 THR A N 1
ATOM 1498 C CA . THR A 1 184 ? 1.377 -2.362 -20.242 1.00 93.19 184 THR A CA 1
ATOM 1499 C C . THR A 1 184 ? 1.164 -2.149 -18.745 1.00 93.19 184 THR A C 1
ATOM 1501 O O . THR A 1 184 ? 0.300 -1.368 -18.363 1.00 93.19 184 THR A O 1
ATOM 1504 N N . ALA A 1 185 ? 2.004 -2.741 -17.888 1.00 92.94 185 ALA A N 1
ATOM 1505 C CA . ALA A 1 185 ? 1.925 -2.535 -16.440 1.00 92.94 185 ALA A CA 1
ATOM 1506 C C . ALA A 1 185 ? 2.145 -1.057 -16.052 1.00 92.94 185 ALA A C 1
ATOM 1508 O O . ALA A 1 185 ? 1.456 -0.521 -15.184 1.00 92.94 185 ALA A O 1
ATOM 1509 N N . ARG A 1 186 ? 3.046 -0.353 -16.754 1.00 92.50 186 ARG A N 1
ATOM 1510 C CA . ARG A 1 186 ? 3.252 1.099 -16.581 1.00 92.50 186 ARG A CA 1
ATOM 1511 C C . ARG A 1 186 ? 2.049 1.923 -17.041 1.00 92.50 186 ARG A C 1
ATOM 1513 O O . ARG A 1 186 ? 1.713 2.900 -16.376 1.00 92.50 186 ARG A O 1
ATOM 1520 N N . GLN A 1 187 ? 1.398 1.543 -18.144 1.00 93.38 187 GLN A N 1
ATOM 1521 C CA . GLN A 1 187 ? 0.154 2.192 -18.575 1.00 93.38 187 GLN A CA 1
ATOM 1522 C C . GLN A 1 187 ? -0.969 1.966 -17.564 1.00 93.38 187 GLN A C 1
ATOM 1524 O O . GLN A 1 187 ? -1.663 2.914 -17.218 1.00 93.38 187 GLN A O 1
ATOM 1529 N N . ASN A 1 188 ? -1.091 0.763 -17.006 1.00 93.56 188 ASN A N 1
ATOM 1530 C CA . ASN A 1 188 ? -2.104 0.467 -15.995 1.00 93.56 188 ASN A CA 1
ATOM 1531 C C . ASN A 1 188 ? -1.893 1.282 -14.712 1.00 93.56 188 ASN A C 1
ATOM 1533 O O . ASN A 1 188 ? -2.855 1.834 -14.188 1.00 93.56 188 ASN A O 1
ATOM 1537 N N . LEU A 1 189 ? -0.646 1.453 -14.250 1.00 92.44 189 LEU A N 1
ATOM 1538 C CA . LEU A 1 189 ? -0.344 2.360 -13.135 1.00 92.44 189 LEU A CA 1
ATOM 1539 C C . LEU A 1 189 ? -0.704 3.819 -13.467 1.00 92.44 189 LEU A C 1
ATOM 1541 O O . LEU A 1 189 ? -1.245 4.536 -12.625 1.00 92.44 189 LEU A O 1
ATOM 1545 N N . LYS A 1 190 ? -0.426 4.271 -14.696 1.00 90.50 190 LYS A N 1
ATOM 1546 C CA . LYS A 1 190 ? -0.789 5.621 -15.148 1.00 90.50 190 LYS A CA 1
ATOM 1547 C C . LYS A 1 190 ? -2.308 5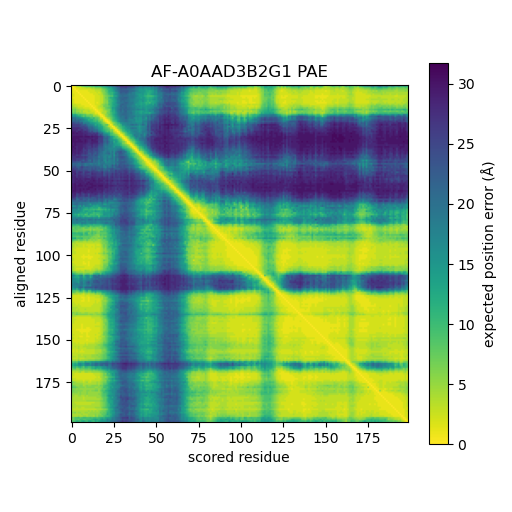.818 -15.166 1.00 90.50 190 LYS A C 1
ATOM 1549 O O . LYS A 1 190 ? -2.770 6.854 -14.697 1.00 90.50 190 LYS A O 1
ATOM 1554 N N . ASN A 1 191 ? -3.052 4.834 -15.667 1.00 92.38 191 ASN A N 1
ATOM 1555 C CA . ASN A 1 191 ? -4.512 4.848 -15.715 1.00 92.38 191 ASN A CA 1
ATOM 1556 C C . ASN A 1 191 ? -5.106 4.836 -14.305 1.00 92.38 191 ASN A C 1
ATOM 1558 O O . ASN A 1 191 ? -5.970 5.654 -14.017 1.00 92.38 191 ASN A O 1
ATOM 1562 N N . PHE A 1 192 ? -4.577 3.998 -13.406 1.00 92.44 192 PHE A N 1
ATOM 1563 C CA . PHE A 1 192 ? -4.959 3.991 -11.993 1.00 92.44 192 PHE A CA 1
ATOM 1564 C C . PHE A 1 192 ? -4.806 5.388 -11.379 1.00 92.44 192 PHE A C 1
ATOM 1566 O O . PHE A 1 192 ? -5.753 5.931 -10.822 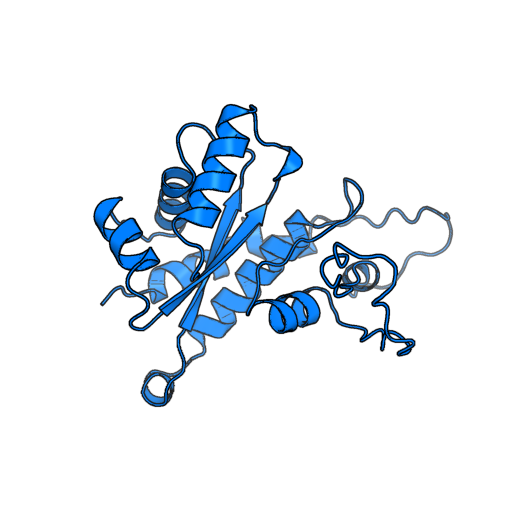1.00 92.44 192 PHE A O 1
ATOM 1573 N N . ARG A 1 193 ? -3.648 6.033 -11.572 1.00 87.75 193 ARG A N 1
ATOM 1574 C CA . ARG A 1 193 ? -3.414 7.398 -11.076 1.00 87.75 193 ARG A CA 1
ATOM 1575 C C . ARG A 1 193 ? -4.392 8.429 -11.657 1.00 87.75 193 ARG A C 1
ATOM 1577 O O . ARG A 1 193 ? -4.702 9.406 -10.995 1.00 87.75 193 ARG A O 1
ATOM 1584 N N . GLN A 1 194 ? -4.828 8.263 -12.905 1.00 87.50 194 GLN A N 1
ATOM 1585 C CA . GLN A 1 194 ? -5.801 9.170 -13.527 1.00 87.50 194 GLN A CA 1
ATOM 1586 C C . GLN A 1 194 ? -7.219 8.939 -13.004 1.00 87.50 194 GLN A C 1
ATOM 1588 O O . GLN A 1 194 ? -7.942 9.901 -12.774 1.00 87.50 194 GLN A O 1
ATOM 1593 N N . GLN A 1 195 ? -7.604 7.678 -12.820 1.00 88.06 195 GLN A N 1
ATOM 1594 C CA . GLN A 1 195 ? -8.922 7.287 -12.330 1.00 88.06 195 GLN A CA 1
ATOM 1595 C C . GLN A 1 195 ? -9.135 7.698 -10.869 1.00 88.06 195 GLN A C 1
ATOM 1597 O O . GLN A 1 195 ? -10.237 8.088 -10.499 1.00 88.06 195 GLN A O 1
ATOM 1602 N N . TYR A 1 196 ? -8.074 7.652 -10.066 1.00 84.44 196 TYR A N 1
ATOM 1603 C CA . TYR A 1 196 ? -8.092 7.948 -8.635 1.00 84.44 196 TYR A CA 1
ATOM 1604 C C . TYR A 1 196 ? -7.272 9.205 -8.303 1.00 84.44 196 TYR A C 1
ATOM 1606 O O . TYR A 1 196 ? -6.535 9.230 -7.326 1.00 84.44 196 TYR A O 1
ATOM 1614 N N . ALA A 1 197 ? -7.351 10.239 -9.147 1.00 76.81 197 ALA A N 1
ATOM 1615 C CA . ALA A 1 197 ? -6.517 11.441 -9.029 1.00 76.81 197 ALA A CA 1
ATOM 1616 C C . ALA A 1 197 ? -6.820 12.313 -7.795 1.00 76.81 197 ALA A C 1
ATOM 1618 O O . ALA A 1 197 ? -5.977 13.118 -7.408 1.00 76.81 197 ALA A O 1
ATOM 1619 N N . GLU A 1 198 ? -8.012 12.152 -7.215 1.00 70.81 198 GLU A N 1
ATOM 1620 C CA . GLU A 1 198 ? -8.498 12.861 -6.020 1.00 70.81 198 GLU A CA 1
ATOM 1621 C C . GLU A 1 198 ? -8.103 12.158 -4.704 1.00 70.81 198 GLU A C 1
ATOM 1623 O O . GLU A 1 198 ? -8.595 12.523 -3.634 1.00 70.81 198 GLU A O 1
ATOM 1628 N N . ILE A 1 199 ? -7.265 11.117 -4.796 1.00 68.25 199 ILE A N 1
ATOM 1629 C CA . ILE A 1 199 ? -6.716 10.352 -3.671 1.00 68.25 199 ILE A CA 1
ATOM 1630 C C . ILE A 1 199 ? -5.285 10.794 -3.369 1.00 68.25 199 ILE A C 1
ATOM 1632 O O . ILE A 1 199 ? -4.497 10.959 -4.330 1.00 68.25 199 ILE A O 1
#